Protein AF-A0A497L941-F1 (afdb_monomer)

Secondary structure (DSSP, 8-state):
-BGGGGGGB--TTT---EEEEEEEEETTEEEEEEEEETTT--EEEEETTEEEE--GGG--TT-HHHHHHHHHHHHHHHHHHHHHHHHTT--HHHHHHHHHHHT-PPTT--EEEET-TT-TTHHHHTTT--S-EEEEES-HHHHHHHHHHHHHHT--SEEEEEE-TTS--B-TT--SEEEE-S-TT--S---

Structure (mmCIF, N/CA/C/O backbone):
data_AF-A0A497L941-F1
#
_entry.id   AF-A0A497L941-F1
#
loop_
_atom_site.group_PDB
_atom_site.id
_atom_site.type_symbol
_atom_site.label_atom_id
_atom_site.label_alt_id
_atom_site.label_comp_id
_atom_site.label_asym_id
_atom_site.label_entity_id
_atom_site.label_seq_id
_atom_site.pdbx_PDB_ins_code
_atom_site.Cartn_x
_atom_site.Cartn_y
_atom_site.Cartn_z
_atom_site.occupancy
_atom_site.B_iso_or_equiv
_atom_site.auth_seq_id
_atom_site.auth_comp_id
_atom_site.auth_asym_id
_atom_site.auth_atom_id
_atom_site.pdbx_PDB_model_num
ATOM 1 N N . MET A 1 1 ? -3.292 8.891 3.357 1.00 92.50 1 MET A N 1
ATOM 2 C CA . MET A 1 1 ? -4.324 7.889 3.050 1.00 92.50 1 MET A CA 1
ATOM 3 C C . MET A 1 1 ? -5.492 8.519 2.303 1.00 92.50 1 MET A C 1
ATOM 5 O O . MET A 1 1 ? -6.068 9.484 2.804 1.00 92.50 1 MET A O 1
ATOM 9 N N . ASP A 1 2 ? -5.866 7.974 1.145 1.00 93.81 2 ASP A N 1
ATOM 10 C CA . ASP A 1 2 ? -7.166 8.237 0.508 1.00 93.81 2 ASP A CA 1
ATOM 11 C C . ASP A 1 2 ? -8.327 7.660 1.319 1.00 93.81 2 ASP A C 1
ATOM 13 O O . ASP A 1 2 ? -8.272 6.523 1.787 1.00 93.81 2 ASP A O 1
ATOM 17 N N . LYS A 1 3 ? -9.441 8.397 1.403 1.00 90.25 3 LYS A N 1
ATOM 18 C CA . LYS A 1 3 ? -10.673 7.900 2.045 1.00 90.25 3 LYS A CA 1
ATOM 19 C C . LYS A 1 3 ? -11.161 6.581 1.438 1.00 90.25 3 LYS A C 1
ATOM 21 O O . LYS A 1 3 ? -11.583 5.707 2.188 1.00 90.25 3 LYS A O 1
ATOM 26 N N . GLY A 1 4 ? -11.052 6.429 0.115 1.00 92.00 4 GLY A N 1
ATOM 27 C CA . GLY A 1 4 ? -11.468 5.219 -0.602 1.00 92.00 4 GLY A CA 1
ATOM 28 C C . GLY A 1 4 ? -10.678 3.966 -0.218 1.00 92.00 4 GLY A C 1
ATOM 29 O O . GLY A 1 4 ? -11.187 2.863 -0.373 1.00 92.00 4 GLY A O 1
ATOM 30 N N . LEU A 1 5 ? -9.479 4.102 0.368 1.00 93.94 5 LEU A N 1
ATOM 31 C CA . LEU A 1 5 ? -8.735 2.943 0.865 1.00 93.94 5 LEU A CA 1
ATOM 32 C C . LEU A 1 5 ? -9.529 2.189 1.947 1.00 93.94 5 LEU A C 1
ATOM 34 O O . LEU A 1 5 ? -9.451 0.966 2.014 1.00 93.94 5 LEU A O 1
ATOM 38 N N . LEU A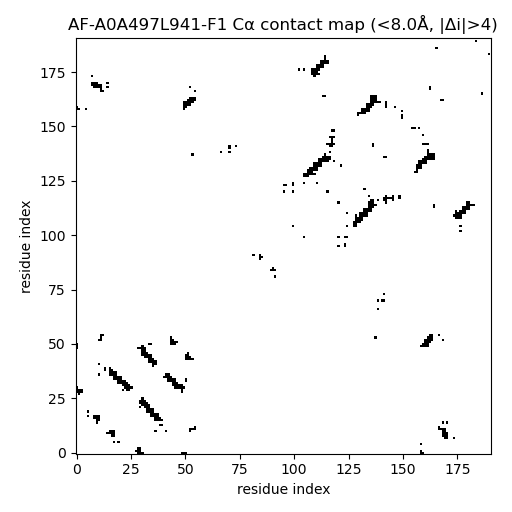 1 6 ? -10.338 2.891 2.755 1.00 95.38 6 LEU A N 1
ATOM 39 C CA . LEU A 1 6 ? -11.158 2.283 3.809 1.00 95.38 6 LEU A CA 1
ATOM 40 C C . LEU A 1 6 ? -12.109 1.202 3.273 1.00 95.38 6 LEU A C 1
ATOM 42 O O . LEU A 1 6 ? -12.376 0.223 3.973 1.00 95.38 6 LEU A O 1
ATOM 46 N N . ASP A 1 7 ? -12.581 1.346 2.034 1.00 94.88 7 ASP A N 1
ATOM 47 C CA . ASP A 1 7 ? -13.507 0.398 1.413 1.00 94.88 7 ASP A CA 1
ATOM 48 C C . ASP A 1 7 ? -12.868 -0.978 1.200 1.00 94.88 7 ASP A C 1
ATOM 50 O O . ASP A 1 7 ? -13.576 -1.988 1.173 1.00 94.88 7 ASP A O 1
ATOM 54 N N . TYR A 1 8 ? -11.538 -1.038 1.162 1.00 96.06 8 TYR A N 1
ATOM 55 C CA . TYR A 1 8 ? -10.757 -2.253 0.952 1.00 96.06 8 TYR A CA 1
ATOM 56 C C . TYR A 1 8 ? -10.188 -2.845 2.243 1.00 96.06 8 TYR A C 1
ATOM 58 O O . TYR A 1 8 ? -9.751 -3.996 2.245 1.00 96.06 8 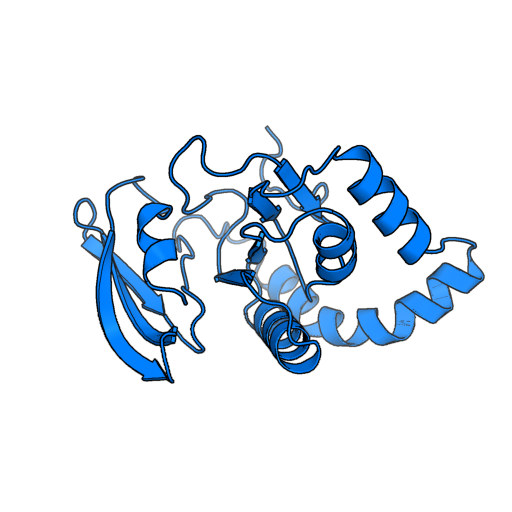TYR A O 1
ATOM 66 N N . LEU A 1 9 ? -10.201 -2.093 3.347 1.00 97.25 9 LEU A N 1
ATOM 67 C CA . LEU A 1 9 ? -9.568 -2.510 4.595 1.00 97.25 9 LEU A CA 1
ATOM 68 C C . LEU A 1 9 ? -10.499 -3.307 5.511 1.00 97.25 9 LEU A C 1
ATOM 70 O O . LEU A 1 9 ? -11.704 -3.062 5.607 1.00 97.25 9 LEU A O 1
ATOM 74 N N . CYS A 1 10 ? -9.900 -4.219 6.267 1.00 97.19 10 CYS A N 1
ATOM 75 C CA . CYS A 1 10 ? -10.514 -4.889 7.406 1.00 97.19 10 CYS A CA 1
ATOM 76 C C . CYS A 1 10 ? -9.528 -4.985 8.574 1.00 97.19 10 CYS A C 1
ATOM 78 O O . CYS A 1 10 ? -8.321 -4.792 8.430 1.00 97.19 10 CYS A O 1
ATOM 80 N N . CYS A 1 11 ? -10.033 -5.287 9.768 1.00 96.19 11 CYS A N 1
ATOM 81 C CA . CYS A 1 11 ? -9.176 -5.498 10.928 1.00 96.19 11 CYS A CA 1
ATOM 82 C C . CYS A 1 11 ? -8.265 -6.727 10.716 1.00 96.19 11 CYS A C 1
ATOM 84 O O . CYS A 1 11 ? -8.795 -7.825 10.580 1.00 96.19 11 CYS A O 1
ATOM 86 N N . PRO A 1 12 ? -6.927 -6.611 10.804 1.00 93.56 12 PRO A N 1
ATOM 87 C CA . PRO A 1 12 ? -6.005 -7.733 10.578 1.00 93.56 12 PRO A CA 1
ATOM 88 C C . PRO A 1 12 ? -6.075 -8.835 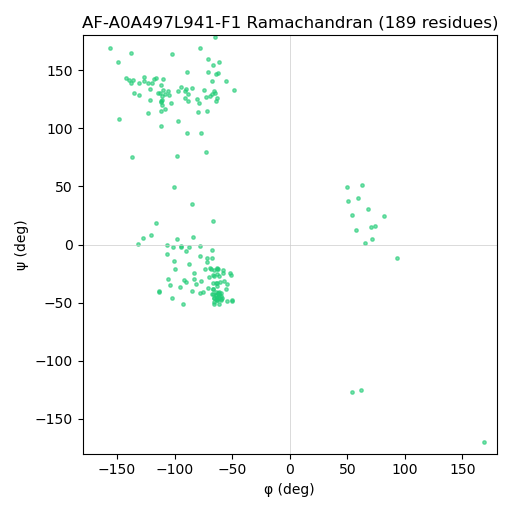11.649 1.00 93.56 12 PRO A C 1
ATOM 90 O O . PRO A 1 12 ? -5.388 -9.839 11.548 1.00 93.56 12 PRO A O 1
ATOM 93 N N . VAL A 1 13 ? -6.861 -8.648 12.717 1.00 92.50 13 VAL A N 1
ATOM 94 C CA . VAL A 1 13 ? -6.973 -9.621 13.820 1.00 92.50 13 VAL A CA 1
ATOM 95 C C . VAL A 1 13 ? -8.269 -10.420 13.772 1.00 92.50 13 VAL A C 1
ATOM 97 O O . VAL A 1 13 ? -8.288 -11.575 14.179 1.00 92.50 13 VAL A O 1
ATOM 100 N N . CYS A 1 14 ? -9.366 -9.806 13.334 1.00 94.06 14 CYS A N 1
ATOM 101 C CA . CYS A 1 14 ? -10.687 -10.443 13.348 1.00 94.06 14 CYS A CA 1
ATOM 102 C C . CYS A 1 14 ? -11.444 -10.305 12.025 1.00 94.06 14 CYS A C 1
ATOM 104 O O . CYS A 1 14 ? -12.591 -10.728 11.946 1.00 94.06 14 CYS A O 1
ATOM 106 N N . TYR A 1 15 ? -10.841 -9.655 11.025 1.00 94.75 15 TYR A N 1
ATOM 107 C CA . TYR A 1 15 ? -11.424 -9.353 9.715 1.00 94.75 15 TYR A CA 1
ATOM 108 C C . TYR A 1 15 ? -12.726 -8.530 9.754 1.00 94.75 15 TYR A C 1
ATOM 110 O O . TYR A 1 15 ? -13.390 -8.352 8.738 1.00 94.75 15 TYR A O 1
ATOM 118 N N . GLY A 1 16 ? -13.069 -7.960 10.915 1.00 96.38 16 GLY A N 1
ATOM 119 C CA . GLY A 1 16 ? -14.217 -7.074 11.086 1.00 96.38 16 GLY A CA 1
ATOM 120 C C . GLY A 1 16 ? -14.036 -5.704 10.428 1.00 96.38 16 GLY A C 1
ATOM 121 O O . GLY A 1 16 ? -12.912 -5.247 10.187 1.00 96.38 16 GLY A O 1
ATOM 122 N N . SER A 1 17 ? -15.159 -5.029 10.185 1.00 97.19 17 SER A N 1
ATOM 123 C CA . SER A 1 17 ? -15.209 -3.697 9.577 1.00 97.19 17 SER A CA 1
ATOM 124 C C . SER A 1 17 ? -14.503 -2.634 10.422 1.00 97.19 17 SER A C 1
ATOM 126 O O . SER A 1 17 ? -14.497 -2.686 11.659 1.00 97.19 17 SER A O 1
ATOM 128 N N . LEU A 1 18 ? -13.925 -1.651 9.730 1.00 97.94 18 LEU A N 1
ATOM 129 C CA . LEU A 1 18 ? -13.218 -0.522 10.323 1.00 97.94 18 LEU A CA 1
ATOM 130 C C . LEU A 1 18 ? -14.008 0.774 10.134 1.00 97.94 18 LEU A C 1
ATOM 132 O O . LEU A 1 18 ? -14.599 1.012 9.084 1.00 97.94 18 LEU A O 1
ATOM 136 N N . HIS A 1 19 ? -13.968 1.627 11.150 1.00 97.44 19 HIS A N 1
ATOM 137 C CA . HIS A 1 19 ? -14.510 2.977 11.131 1.00 97.44 19 HIS A CA 1
ATOM 138 C C . HIS A 1 19 ? -13.367 3.979 11.211 1.00 97.44 19 HIS A C 1
ATOM 140 O O . HIS A 1 19 ? -12.501 3.873 12.078 1.00 97.44 19 HIS A O 1
ATOM 146 N N . LEU A 1 20 ? -13.373 4.960 10.318 1.00 97.62 20 LEU A N 1
ATOM 147 C CA . LEU A 1 20 ? -12.373 6.014 10.288 1.00 97.62 20 LEU A CA 1
ATOM 148 C C . LEU A 1 20 ? -12.795 7.182 11.185 1.00 97.62 20 LEU A C 1
ATOM 150 O O . LEU A 1 20 ? -13.884 7.735 11.036 1.00 97.62 20 LEU A O 1
ATOM 154 N N . ARG A 1 21 ? -11.887 7.605 12.060 1.00 97.81 21 ARG A N 1
ATOM 155 C CA . ARG A 1 21 ? -11.928 8.886 12.760 1.00 97.81 21 ARG A CA 1
ATOM 156 C C . ARG A 1 21 ? -10.786 9.749 12.240 1.00 97.81 21 ARG A C 1
ATOM 158 O O . ARG A 1 21 ? -9.624 9.417 12.437 1.00 97.81 21 ARG A O 1
ATOM 165 N N . VAL A 1 22 ? -11.123 10.845 11.576 1.00 97.62 22 VAL A N 1
ATOM 166 C CA . VAL A 1 22 ? -10.139 11.777 11.012 1.00 97.62 22 VAL A CA 1
ATOM 167 C C . VAL A 1 22 ? -9.696 12.768 12.084 1.00 97.62 22 VAL A C 1
ATOM 169 O O . VAL A 1 22 ? -10.544 13.305 12.798 1.00 97.62 22 VAL A O 1
ATOM 172 N N . GLU A 1 23 ? -8.389 13.002 12.185 1.00 97.81 23 GLU A N 1
ATOM 173 C CA . GLU A 1 23 ? -7.802 14.000 13.089 1.00 97.81 23 GLU A CA 1
ATOM 174 C C . GLU A 1 23 ? -7.146 15.138 12.295 1.00 97.81 23 GLU A C 1
ATOM 176 O O . GLU A 1 23 ? -7.366 16.301 12.625 1.00 97.81 23 GLU A O 1
ATOM 181 N N . GLU A 1 24 ? -6.462 14.827 11.188 1.00 97.69 24 GLU A N 1
ATOM 182 C CA . GLU A 1 24 ? -5.863 15.820 10.291 1.00 97.69 24 GLU A CA 1
ATOM 183 C C . GLU A 1 24 ? -5.972 15.414 8.812 1.00 97.69 24 GLU A C 1
ATOM 185 O O . GLU A 1 24 ? -5.832 14.244 8.440 1.00 97.69 24 GLU A O 1
ATOM 190 N N . VAL A 1 25 ? -6.194 16.407 7.947 1.00 96.69 25 VAL A N 1
ATOM 191 C CA . VAL A 1 25 ? -6.269 16.252 6.489 1.00 96.69 25 VAL A CA 1
ATOM 192 C C . VAL A 1 25 ? -5.376 17.298 5.824 1.00 96.69 25 VAL A C 1
ATOM 194 O O . VAL A 1 25 ? -5.386 18.461 6.217 1.00 96.69 25 VAL A O 1
ATOM 197 N N . CYS A 1 26 ? -4.663 16.896 4.773 1.00 93.75 26 CYS A N 1
ATOM 198 C CA . CYS A 1 26 ? -3.939 17.786 3.873 1.00 93.75 26 CYS A CA 1
ATOM 199 C C . CYS A 1 26 ? -4.430 17.554 2.435 1.00 93.75 26 CYS A C 1
ATOM 201 O O . CYS A 1 26 ? -4.248 16.473 1.870 1.00 93.75 26 CYS A O 1
ATOM 203 N N . GLY A 1 27 ? -5.094 18.558 1.853 1.00 91.12 27 GLY A N 1
ATOM 204 C CA . GLY A 1 27 ? -5.824 18.393 0.592 1.00 91.12 27 GLY A CA 1
ATOM 205 C C . GLY A 1 27 ? -6.953 17.369 0.743 1.00 91.12 27 GLY A C 1
ATOM 206 O O . GLY A 1 27 ? -7.772 17.488 1.650 1.00 91.12 27 GLY A O 1
ATOM 207 N N . ASP A 1 28 ? -6.959 16.342 -0.106 1.00 89.31 28 ASP A N 1
ATOM 208 C CA . ASP A 1 28 ? -7.919 15.228 -0.036 1.00 89.31 28 ASP A CA 1
ATOM 209 C C . ASP A 1 28 ? -7.392 14.014 0.754 1.00 89.31 28 ASP A C 1
ATOM 211 O O . ASP A 1 28 ? -8.102 13.021 0.942 1.00 89.31 28 ASP A O 1
ATOM 215 N N . LYS A 1 29 ? -6.147 14.084 1.244 1.00 93.38 29 LYS A N 1
ATOM 216 C CA . LYS A 1 29 ? -5.471 12.985 1.937 1.00 93.38 29 LYS A CA 1
ATOM 217 C C . LYS A 1 29 ? -5.580 13.146 3.448 1.00 93.38 29 LYS A C 1
ATOM 219 O O . LYS A 1 29 ? -5.250 14.189 4.007 1.00 93.38 29 LYS A O 1
ATOM 224 N N . ILE A 1 30 ? -5.961 12.071 4.128 1.00 97.19 30 ILE A N 1
ATOM 225 C CA . ILE A 1 30 ? -5.863 11.974 5.588 1.00 97.19 30 ILE A CA 1
ATOM 226 C C . ILE A 1 30 ? -4.386 11.805 5.944 1.00 97.19 30 ILE A C 1
ATOM 228 O O . ILE A 1 30 ? -3.733 10.906 5.395 1.00 97.19 30 ILE A O 1
ATOM 232 N N . VAL A 1 31 ? -3.885 12.663 6.834 1.00 97.25 31 VAL A N 1
ATOM 233 C CA . VAL A 1 31 ? -2.499 12.631 7.326 1.00 97.25 31 VAL A CA 1
ATOM 234 C C . VAL A 1 31 ? -2.451 12.002 8.715 1.00 97.25 31 VAL A C 1
ATOM 236 O O . VAL A 1 31 ? -1.683 11.066 8.913 1.00 97.25 31 VAL A O 1
ATOM 239 N N . GLU A 1 32 ? -3.346 12.412 9.615 1.00 98.31 32 GLU A N 1
ATOM 240 C CA . GLU A 1 32 ? -3.466 11.851 10.964 1.00 98.31 32 GLU A CA 1
ATOM 241 C C . GLU A 1 32 ? -4.905 11.392 11.239 1.00 98.31 32 GLU A C 1
ATOM 243 O O . GLU A 1 32 ? -5.890 11.995 10.786 1.00 98.31 32 GLU A O 1
ATOM 248 N N . GLY A 1 33 ? -5.058 10.301 11.982 1.00 98.00 33 GLY A N 1
ATOM 249 C CA . GLY A 1 33 ? -6.370 9.750 12.302 1.00 98.00 33 GLY A CA 1
ATOM 250 C C . GLY A 1 33 ? -6.309 8.363 12.920 1.00 98.00 33 GLY A C 1
ATOM 251 O O . GLY A 1 33 ? -5.252 7.857 13.271 1.00 98.00 33 GLY A O 1
ATOM 252 N N . LYS A 1 34 ? -7.472 7.727 13.049 1.00 98.19 34 LYS A N 1
ATOM 253 C CA . LYS A 1 34 ? -7.619 6.410 13.673 1.00 98.19 34 LYS A CA 1
ATOM 254 C C . LYS A 1 34 ? -8.577 5.527 12.889 1.00 98.19 34 LYS A C 1
ATOM 256 O O . LYS A 1 34 ? -9.645 5.974 12.477 1.00 98.19 34 LYS A O 1
ATOM 261 N N . LEU A 1 35 ? -8.236 4.251 12.752 1.00 98.06 35 LEU A N 1
ATOM 262 C CA . LEU A 1 35 ? -9.134 3.190 12.300 1.00 98.06 35 LEU A CA 1
ATOM 263 C C . LEU A 1 35 ? -9.580 2.371 13.510 1.00 98.06 35 LEU A C 1
ATOM 265 O O . LEU A 1 35 ? -8.752 1.798 14.215 1.00 98.06 35 LEU A O 1
ATOM 269 N N . LEU A 1 36 ? -10.886 2.301 13.747 1.00 97.81 36 LEU A N 1
ATOM 270 C CA . LEU A 1 36 ? -11.488 1.596 14.874 1.00 97.81 36 LEU A CA 1
ATOM 271 C C . LEU A 1 36 ? -12.236 0.363 14.374 1.00 97.81 36 LEU A C 1
ATOM 273 O O . LEU A 1 36 ? -13.133 0.473 13.543 1.00 97.81 36 LEU A O 1
ATOM 277 N N . CYS A 1 37 ? -11.904 -0.815 14.890 1.00 97.38 37 CYS A N 1
ATOM 278 C CA . CYS A 1 37 ? -12.634 -2.033 14.572 1.00 97.38 37 CYS A CA 1
ATOM 279 C C . CYS A 1 37 ? -13.936 -2.117 15.370 1.00 97.38 37 CYS A C 1
ATOM 281 O O . CYS A 1 37 ? -13.904 -2.176 16.599 1.00 97.38 37 CYS A O 1
ATOM 283 N N . GLY A 1 38 ? -15.069 -2.209 14.670 1.00 95.81 38 GLY A N 1
ATOM 284 C CA . GLY A 1 38 ? -16.386 -2.353 15.300 1.00 95.81 38 GLY A CA 1
ATOM 285 C C . GLY A 1 38 ? -16.611 -3.711 15.979 1.00 95.81 38 GLY A C 1
ATOM 286 O O . GLY A 1 38 ? -17.465 -3.820 16.851 1.00 95.81 38 GLY A O 1
ATOM 287 N N . SER A 1 39 ? -15.841 -4.740 15.609 1.00 96.31 39 SER A N 1
ATOM 288 C CA . SER A 1 39 ? -16.015 -6.108 16.123 1.00 96.31 39 SER A CA 1
ATOM 289 C C . SER A 1 39 ? -15.151 -6.404 17.349 1.00 96.31 39 SER A C 1
ATOM 291 O O . SER A 1 39 ? -15.663 -6.880 18.355 1.00 96.31 39 SER A O 1
ATOM 293 N N . CYS A 1 40 ? -13.841 -6.134 17.286 1.00 94.81 40 CYS A N 1
ATOM 294 C CA . CYS A 1 40 ? -12.914 -6.438 18.389 1.00 94.81 40 CYS A CA 1
ATOM 295 C C . CYS A 1 40 ? -12.432 -5.205 19.167 1.00 94.81 40 CYS A C 1
ATOM 297 O O . CYS A 1 40 ? -11.621 -5.344 20.080 1.00 94.81 40 CYS A O 1
ATOM 299 N N . GLY A 1 41 ? -12.871 -3.998 18.792 1.00 94.88 41 GLY A N 1
ATOM 300 C CA . GLY A 1 41 ? -12.534 -2.754 19.491 1.00 94.88 41 GLY A CA 1
ATOM 301 C C . GLY A 1 41 ? -11.089 -2.273 19.323 1.00 94.88 41 GLY A C 1
ATOM 302 O O . GLY A 1 41 ? -10.702 -1.288 19.946 1.00 94.88 41 GLY A O 1
ATOM 303 N N . ARG A 1 42 ? -10.267 -2.942 18.501 1.00 94.69 42 ARG A N 1
ATOM 304 C CA . ARG A 1 42 ? -8.891 -2.499 18.223 1.00 94.69 42 ARG A CA 1
ATOM 305 C C . ARG A 1 42 ? -8.872 -1.152 17.515 1.00 94.69 42 ARG A C 1
ATOM 307 O O . ARG A 1 42 ? -9.730 -0.869 16.682 1.00 94.69 42 ARG A O 1
ATOM 314 N N . ILE A 1 43 ? -7.845 -0.370 17.822 1.00 96.38 43 ILE A N 1
ATOM 315 C CA . ILE A 1 43 ? -7.601 0.949 17.246 1.00 96.38 43 ILE A CA 1
ATOM 316 C C . ILE A 1 43 ? -6.233 0.919 16.566 1.00 96.38 43 ILE A C 1
ATOM 318 O O . ILE A 1 43 ? -5.269 0.413 17.144 1.00 96.38 43 ILE A O 1
ATOM 322 N N . TYR A 1 44 ? -6.170 1.447 15.350 1.00 96.50 44 TYR A N 1
ATOM 323 C CA . TYR A 1 44 ? -4.954 1.586 14.558 1.00 96.50 44 TYR A CA 1
ATOM 324 C C . TYR A 1 44 ? -4.755 3.060 14.226 1.00 96.50 44 TYR A C 1
ATOM 326 O O . TYR A 1 44 ? -5.654 3.690 13.672 1.00 96.50 44 TYR A O 1
ATOM 334 N N . GLU A 1 45 ? -3.597 3.601 14.578 1.00 97.69 45 GLU A N 1
ATOM 335 C CA . GLU A 1 45 ? -3.234 4.983 14.263 1.00 97.69 45 GLU A CA 1
ATOM 336 C C . GLU A 1 45 ? -2.975 5.130 12.759 1.00 97.69 45 GLU A C 1
ATOM 338 O O . GLU A 1 45 ? -2.502 4.202 12.104 1.00 97.69 45 GLU A O 1
ATOM 343 N N . ILE A 1 46 ? -3.271 6.297 12.211 1.00 98.06 46 ILE A N 1
ATOM 344 C CA . ILE A 1 46 ? -2.828 6.753 10.897 1.00 98.06 46 ILE A CA 1
ATOM 345 C C . ILE A 1 46 ? -1.866 7.889 11.184 1.00 98.06 46 ILE A C 1
ATOM 347 O O . ILE A 1 46 ? -2.273 8.843 11.835 1.00 98.06 46 ILE A O 1
ATOM 351 N N . SER A 1 47 ? -0.633 7.777 10.698 1.00 96.81 47 SER A N 1
ATOM 352 C CA . SER A 1 47 ? 0.361 8.843 10.820 1.00 96.81 47 SER A CA 1
ATOM 353 C C . SER A 1 47 ? 1.164 8.970 9.536 1.00 96.81 47 SER A C 1
ATOM 355 O O . SER A 1 47 ? 1.431 7.961 8.875 1.00 96.81 47 SER A O 1
ATOM 357 N N . ASP A 1 48 ? 1.489 10.201 9.142 1.00 96.06 48 ASP A N 1
ATOM 358 C CA . ASP A 1 48 ? 2.042 10.536 7.818 1.00 96.06 48 ASP A CA 1
ATOM 359 C C . ASP A 1 48 ? 1.166 10.027 6.653 1.00 96.06 48 ASP A C 1
ATOM 361 O O . ASP A 1 48 ? 1.628 9.764 5.540 1.00 96.06 48 ASP A O 1
ATOM 365 N N . GLY A 1 49 ? -0.130 9.849 6.914 1.00 96.56 49 GLY A N 1
ATOM 366 C CA . GLY A 1 49 ? -1.085 9.251 5.995 1.00 96.56 49 GLY A CA 1
ATOM 367 C C . GLY A 1 49 ? -0.905 7.749 5.774 1.00 96.56 49 GLY A C 1
ATOM 368 O O . GLY A 1 49 ? -1.489 7.238 4.818 1.00 96.56 49 GLY A O 1
ATOM 369 N N . ILE A 1 50 ? -0.146 7.057 6.629 1.00 98.06 50 ILE A N 1
ATOM 370 C CA . ILE A 1 50 ? 0.077 5.609 6.598 1.00 98.06 50 ILE A CA 1
ATOM 371 C C . ILE A 1 50 ? -0.665 4.961 7.778 1.00 98.06 50 ILE A C 1
ATOM 373 O O . ILE A 1 50 ? -0.321 5.221 8.936 1.00 98.06 50 ILE A O 1
ATOM 377 N N . PRO A 1 51 ? -1.658 4.087 7.533 1.00 97.88 51 PRO A N 1
ATOM 378 C CA . PRO A 1 51 ? -2.288 3.313 8.597 1.00 97.88 51 PRO A CA 1
ATOM 379 C C . PRO A 1 51 ? -1.309 2.313 9.231 1.00 97.88 51 PRO A C 1
ATOM 381 O O . PRO A 1 51 ? -0.631 1.550 8.540 1.00 97.88 51 PRO A O 1
ATOM 384 N N . ARG A 1 52 ? -1.253 2.293 10.564 1.00 96.06 52 ARG A N 1
ATOM 385 C CA . ARG A 1 52 ? -0.364 1.468 11.394 1.00 96.06 52 ARG A CA 1
ATOM 386 C C . ARG A 1 52 ? -1.108 0.220 11.874 1.00 96.06 52 ARG A C 1
ATOM 388 O O . ARG A 1 52 ? -1.562 0.126 13.014 1.00 96.06 52 ARG A O 1
ATOM 395 N N . MET A 1 53 ? -1.275 -0.750 10.980 1.00 94.44 53 MET A N 1
ATOM 396 C CA . MET A 1 53 ? -2.144 -1.922 11.143 1.00 94.44 53 MET A CA 1
ATOM 397 C C . MET A 1 53 ? -1.372 -3.187 11.550 1.00 94.44 53 MET A C 1
ATOM 399 O O . MET A 1 53 ? -1.539 -4.256 10.963 1.00 94.44 53 MET A O 1
ATOM 403 N N . ILE A 1 54 ? -0.526 -3.078 12.579 1.00 87.69 54 ILE A N 1
ATOM 404 C CA . ILE A 1 54 ? 0.239 -4.210 13.123 1.00 87.69 54 ILE A CA 1
ATOM 405 C C . ILE A 1 54 ? -0.572 -4.939 14.205 1.00 87.69 54 ILE A C 1
ATOM 407 O O . ILE A 1 54 ? -0.945 -4.373 15.238 1.00 87.69 54 ILE A O 1
ATOM 411 N N . ALA A 1 55 ? -0.786 -6.241 14.020 1.00 75.12 55 ALA A N 1
ATOM 412 C CA . ALA A 1 55 ? -1.350 -7.109 15.046 1.00 75.12 55 ALA A CA 1
ATOM 413 C C . ALA A 1 55 ? -0.284 -7.468 16.105 1.00 75.12 55 ALA A C 1
ATOM 415 O O . ALA A 1 55 ? 0.480 -8.415 15.945 1.00 75.12 55 ALA A O 1
ATOM 416 N N . ARG A 1 56 ? -0.241 -6.725 17.225 1.00 60.72 56 ARG A N 1
ATOM 417 C CA . ARG A 1 56 ? 0.746 -6.922 18.319 1.00 60.72 56 ARG A CA 1
ATOM 418 C C . ARG A 1 56 ? 0.862 -8.358 18.856 1.00 60.72 56 ARG A C 1
ATOM 420 O O . ARG A 1 56 ? 1.907 -8.696 19.398 1.00 60.72 56 ARG A O 1
ATOM 427 N N . ASN A 1 57 ? -0.177 -9.183 18.724 1.00 54.75 57 ASN A N 1
ATOM 428 C CA . ASN A 1 57 ? -0.209 -10.532 19.302 1.00 54.75 57 ASN A CA 1
ATOM 429 C C . ASN A 1 57 ? 0.598 -11.573 18.506 1.00 54.75 57 ASN A C 1
ATOM 431 O O . ASN A 1 57 ? 0.786 -12.671 19.015 1.00 54.75 57 ASN A O 1
ATOM 435 N N . PHE A 1 58 ? 1.075 -11.242 17.302 1.00 52.19 58 PHE A N 1
ATOM 436 C CA . PHE A 1 58 ? 1.720 -12.204 16.396 1.00 52.19 58 PHE A CA 1
ATOM 437 C C . PHE A 1 58 ? 3.163 -11.840 16.030 1.00 52.19 58 PHE A C 1
ATOM 439 O O . PHE A 1 58 ? 3.800 -12.514 15.232 1.00 52.19 58 PHE A O 1
ATOM 446 N N . LEU A 1 59 ? 3.728 -10.815 16.675 1.00 52.53 59 LEU A N 1
ATOM 447 C CA . LEU A 1 59 ? 5.176 -10.613 16.705 1.00 52.53 59 LEU A CA 1
ATOM 448 C C . LEU A 1 59 ? 5.786 -11.678 17.628 1.00 52.53 59 LEU A C 1
ATOM 450 O O . LEU A 1 59 ? 6.056 -11.414 18.801 1.00 52.53 59 LEU A O 1
ATOM 454 N N . GLY A 1 60 ? 5.953 -12.898 17.113 1.00 43.81 60 GLY A N 1
ATOM 455 C CA . GLY A 1 60 ? 6.692 -13.962 17.785 1.00 43.81 60 GLY A CA 1
ATOM 456 C C . GLY A 1 60 ? 8.037 -13.432 18.290 1.00 43.81 60 GLY A C 1
ATOM 457 O O . GLY A 1 60 ? 8.763 -12.731 17.583 1.00 43.81 60 GLY A O 1
ATOM 458 N N . PHE A 1 61 ? 8.356 -13.736 19.546 1.00 35.97 61 PHE A N 1
ATOM 459 C CA . PHE A 1 61 ? 9.453 -13.156 20.330 1.00 35.97 61 PHE A CA 1
ATOM 460 C C . PHE A 1 61 ? 10.881 -13.493 19.839 1.00 35.97 61 PHE A C 1
ATOM 462 O O . PHE A 1 61 ? 11.834 -13.314 20.591 1.00 35.97 61 PHE A O 1
ATOM 469 N N . ASN A 1 62 ? 11.063 -13.909 18.581 1.00 42.19 62 ASN A N 1
ATOM 470 C CA . ASN A 1 62 ? 12.374 -14.191 17.985 1.00 42.19 62 ASN A CA 1
ATOM 471 C C . ASN A 1 62 ? 12.914 -13.069 17.067 1.00 42.19 62 ASN A C 1
ATOM 473 O O . ASN A 1 62 ? 14.057 -13.148 16.628 1.00 42.19 62 ASN A O 1
ATOM 477 N N . ASN A 1 63 ? 12.168 -11.972 16.850 1.00 44.44 63 ASN A N 1
ATOM 478 C CA . ASN A 1 63 ? 12.466 -10.984 15.792 1.00 44.44 63 ASN A CA 1
ATOM 479 C C . ASN A 1 63 ? 12.836 -9.556 16.239 1.00 44.44 63 ASN A C 1
ATOM 481 O O . ASN A 1 63 ? 12.803 -8.628 15.434 1.00 44.44 63 ASN A O 1
ATOM 485 N N . ARG A 1 64 ? 13.235 -9.320 17.496 1.00 41.12 64 ARG A N 1
ATOM 486 C CA . ARG A 1 64 ? 13.625 -7.958 17.934 1.00 41.12 64 ARG A CA 1
ATOM 487 C C . ARG A 1 64 ? 15.003 -7.533 17.412 1.00 41.12 64 ARG A C 1
ATOM 489 O O . ARG A 1 64 ? 15.160 -6.401 16.972 1.00 41.12 64 ARG A O 1
ATOM 496 N N . LEU A 1 65 ? 15.971 -8.451 17.423 1.00 38.06 65 LEU A N 1
ATOM 497 C CA . LEU A 1 65 ? 17.282 -8.248 16.797 1.00 38.06 65 LEU A CA 1
ATOM 498 C C . LEU A 1 65 ? 17.146 -8.162 15.276 1.00 38.06 65 LEU A C 1
ATOM 500 O O . LEU A 1 65 ? 17.718 -7.255 14.696 1.00 38.06 65 LEU A O 1
ATOM 504 N N . GLN A 1 66 ? 16.335 -9.016 14.644 1.00 44.47 66 GLN A N 1
ATOM 505 C CA . GLN A 1 66 ? 16.105 -8.961 13.195 1.00 44.47 66 GLN A CA 1
ATOM 506 C C . GLN A 1 66 ? 15.470 -7.648 12.739 1.00 44.47 66 GLN A C 1
ATOM 508 O O . GLN A 1 66 ? 15.940 -7.092 11.761 1.00 44.47 66 GLN A O 1
ATOM 513 N N . ARG A 1 67 ? 14.476 -7.110 13.461 1.00 47.41 67 ARG A N 1
ATOM 514 C CA . ARG A 1 67 ? 13.877 -5.808 13.126 1.00 47.41 67 ARG A CA 1
ATOM 515 C C . ARG A 1 67 ? 14.889 -4.667 13.245 1.00 47.41 67 ARG A C 1
ATOM 517 O O . ARG A 1 67 ? 15.007 -3.870 12.331 1.00 47.41 67 ARG A O 1
ATOM 524 N N . ILE A 1 68 ? 15.691 -4.666 14.315 1.00 42.12 68 ILE A N 1
ATOM 525 C CA . ILE A 1 68 ? 16.800 -3.713 14.492 1.00 42.12 68 ILE A CA 1
ATOM 526 C C . ILE A 1 68 ? 17.847 -3.875 13.382 1.00 42.12 68 ILE A C 1
ATOM 528 O O . ILE A 1 68 ? 18.322 -2.877 12.856 1.00 42.12 68 ILE A O 1
ATOM 532 N N . PHE A 1 69 ? 18.194 -5.106 12.998 1.00 38.31 69 PHE A N 1
ATOM 533 C CA . PHE A 1 69 ? 19.102 -5.362 11.883 1.00 38.31 69 PHE A CA 1
ATOM 534 C C . PHE A 1 69 ? 18.504 -4.875 10.566 1.00 38.31 69 PHE A C 1
ATOM 536 O O . PHE A 1 69 ? 19.219 -4.213 9.836 1.00 38.31 69 PHE A O 1
ATOM 543 N N . TYR A 1 70 ? 17.224 -5.120 10.288 1.00 48.91 70 TYR A N 1
ATOM 544 C CA . TYR A 1 70 ? 16.542 -4.694 9.065 1.00 48.91 70 TYR A CA 1
ATOM 545 C C . TYR A 1 70 ? 16.434 -3.164 8.976 1.00 48.91 70 TYR A C 1
ATOM 547 O O . TYR A 1 70 ? 16.881 -2.591 7.988 1.00 48.91 70 TYR A O 1
ATOM 555 N N . ASP A 1 71 ? 15.962 -2.492 10.034 1.00 44.66 71 ASP A N 1
ATOM 556 C CA . ASP A 1 71 ? 15.846 -1.025 10.101 1.00 44.66 71 ASP A CA 1
ATOM 557 C C . ASP A 1 71 ? 17.230 -0.339 10.012 1.00 44.66 71 ASP A C 1
ATOM 559 O O . ASP A 1 71 ? 17.380 0.707 9.377 1.00 44.66 71 ASP A O 1
ATOM 563 N N . PHE A 1 72 ? 18.278 -0.947 10.591 1.00 36.09 72 PHE A N 1
ATOM 564 C CA . PHE A 1 72 ? 19.653 -0.425 10.566 1.00 36.09 72 PHE A CA 1
ATOM 565 C C . PHE A 1 72 ? 20.410 -0.748 9.260 1.00 36.09 72 PHE A C 1
ATOM 567 O O . PHE A 1 72 ? 21.202 0.072 8.796 1.00 36.09 72 PHE A O 1
ATOM 574 N N . TYR A 1 73 ? 20.169 -1.910 8.635 1.00 41.34 73 TYR A N 1
ATOM 575 C CA . TYR A 1 73 ? 20.804 -2.317 7.368 1.00 41.34 73 TYR A CA 1
ATOM 576 C C . TYR A 1 73 ? 20.118 -1.749 6.120 1.00 41.34 73 TYR A C 1
ATOM 578 O O . TYR A 1 73 ? 20.788 -1.591 5.099 1.00 41.34 73 TYR A O 1
ATOM 586 N N . ALA A 1 74 ? 18.827 -1.410 6.186 1.00 46.41 74 ALA A N 1
ATOM 587 C CA . ALA A 1 74 ? 18.045 -0.848 5.080 1.00 46.41 74 ALA A CA 1
ATOM 588 C C . ALA A 1 74 ? 18.727 0.348 4.403 1.00 46.41 74 ALA A C 1
ATOM 590 O O . ALA A 1 74 ? 18.876 0.407 3.185 1.00 46.41 74 ALA A O 1
ATOM 591 N N . SER A 1 75 ? 19.208 1.285 5.223 1.00 45.31 75 SER A N 1
ATOM 592 C CA . SER A 1 75 ? 19.857 2.517 4.761 1.00 45.31 75 SER A CA 1
ATOM 593 C C . SER A 1 75 ? 21.216 2.265 4.092 1.00 45.31 75 SER A C 1
ATOM 595 O O . SER A 1 75 ? 21.712 3.110 3.346 1.00 45.31 75 SER A O 1
ATOM 597 N N . PHE A 1 76 ? 21.843 1.120 4.380 1.00 36.44 76 PHE A N 1
ATOM 598 C CA . PHE A 1 76 ? 23.152 0.743 3.851 1.00 36.44 76 PHE A CA 1
ATOM 599 C C . PHE A 1 76 ? 23.035 -0.032 2.527 1.00 36.44 76 PHE A C 1
ATOM 601 O O . PHE A 1 76 ? 23.883 0.144 1.653 1.00 36.44 76 PHE A O 1
ATOM 608 N N . TYR A 1 77 ? 21.967 -0.819 2.339 1.00 42.31 77 TYR A N 1
ATOM 609 C CA . TYR A 1 77 ? 21.755 -1.632 1.135 1.00 42.31 77 TYR A CA 1
ATOM 610 C C . TYR A 1 77 ? 21.538 -0.799 -0.140 1.00 42.31 77 TYR A C 1
ATOM 612 O O . TYR A 1 77 ? 22.328 -0.961 -1.069 1.00 42.31 77 TYR A O 1
ATOM 620 N N . ASP A 1 78 ? 20.619 0.183 -0.155 1.00 49.50 78 ASP A N 1
ATOM 621 C CA . ASP A 1 78 ? 20.322 1.020 -1.347 1.00 49.50 78 ASP A CA 1
ATOM 622 C C . ASP A 1 78 ? 21.593 1.645 -1.985 1.00 49.50 78 ASP A C 1
ATOM 624 O O . ASP A 1 78 ? 21.629 1.944 -3.179 1.00 49.50 78 ASP A O 1
ATOM 628 N N . ARG A 1 79 ? 22.665 1.854 -1.203 1.00 46.22 79 ARG A N 1
ATOM 629 C CA . ARG A 1 79 ? 23.910 2.505 -1.648 1.00 46.22 79 ARG A CA 1
ATOM 630 C C . ARG A 1 79 ? 25.048 1.537 -1.998 1.00 46.22 79 ARG A C 1
ATOM 632 O O . ARG A 1 79 ? 25.977 1.936 -2.705 1.00 46.22 79 ARG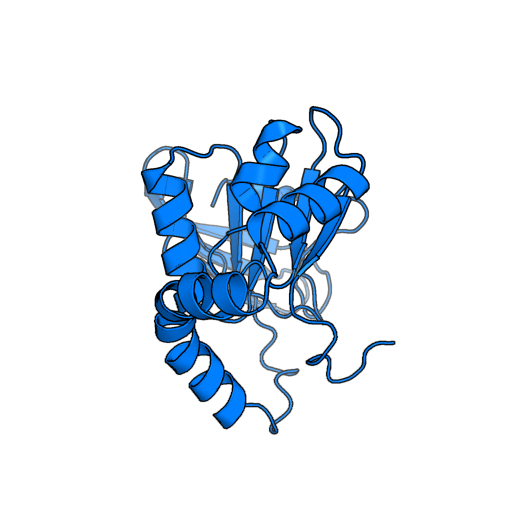 A O 1
ATOM 639 N N . VAL A 1 80 ? 25.012 0.302 -1.496 1.00 44.97 80 VAL A N 1
ATOM 640 C CA . VAL A 1 80 ? 26.093 -0.691 -1.647 1.00 44.97 80 VAL A CA 1
ATOM 641 C C . VAL A 1 80 ? 25.718 -1.783 -2.659 1.00 44.97 80 VAL A C 1
ATOM 643 O O . VAL A 1 80 ? 26.596 -2.253 -3.385 1.00 44.97 80 VAL A O 1
ATOM 646 N N . GLU A 1 81 ? 24.430 -2.106 -2.799 1.00 48.41 81 GLU A N 1
ATOM 647 C CA . GLU A 1 81 ? 23.912 -3.166 -3.678 1.00 48.41 81 GLU A CA 1
ATOM 648 C C . GLU A 1 81 ? 24.147 -2.863 -5.162 1.00 48.41 81 GLU A C 1
ATOM 650 O O . GLU A 1 81 ? 24.749 -3.673 -5.861 1.00 48.41 81 GLU A O 1
ATOM 655 N N . GLY A 1 82 ? 23.870 -1.638 -5.623 1.00 49.88 82 GLY A N 1
ATOM 656 C CA . GLY A 1 82 ? 24.112 -1.263 -7.024 1.00 49.88 82 GLY A CA 1
ATOM 657 C C . GLY A 1 82 ? 25.574 -1.423 -7.476 1.00 49.88 82 GLY A C 1
ATOM 658 O O . GLY A 1 82 ? 25.844 -1.632 -8.659 1.00 49.88 82 GLY A O 1
ATOM 659 N N . ARG A 1 83 ? 26.539 -1.378 -6.545 1.00 44.28 83 ARG A N 1
ATOM 660 C CA . ARG A 1 83 ? 27.967 -1.604 -6.829 1.00 44.28 83 ARG A CA 1
ATOM 661 C C . ARG A 1 83 ? 28.404 -3.059 -6.673 1.00 44.28 83 ARG A C 1
ATOM 663 O O . ARG A 1 83 ? 29.322 -3.464 -7.374 1.00 44.28 83 ARG A O 1
ATOM 670 N N . PHE A 1 84 ? 27.788 -3.830 -5.780 1.00 42.75 84 PHE A N 1
ATOM 671 C CA . PHE A 1 84 ? 28.115 -5.246 -5.575 1.00 42.75 84 PHE A CA 1
ATOM 672 C C . PHE A 1 84 ? 27.380 -6.167 -6.562 1.00 42.75 84 PHE A C 1
ATOM 674 O O . PHE A 1 84 ? 27.988 -7.091 -7.098 1.00 42.75 84 PHE A O 1
ATOM 681 N N . ALA A 1 85 ? 26.109 -5.888 -6.860 1.00 47.41 85 ALA A N 1
ATOM 682 C CA . ALA A 1 85 ? 25.287 -6.642 -7.804 1.00 47.41 85 ALA A CA 1
ATOM 683 C C . ALA A 1 85 ? 25.795 -6.488 -9.250 1.00 47.41 85 ALA A C 1
ATOM 685 O O . ALA A 1 85 ? 25.975 -7.483 -9.953 1.00 47.41 85 ALA A O 1
ATOM 686 N N . SER A 1 86 ? 26.169 -5.265 -9.654 1.00 47.69 86 SER A N 1
ATOM 687 C CA . SER A 1 86 ? 26.809 -5.005 -10.956 1.00 47.69 86 SER A CA 1
ATOM 688 C C . SER A 1 86 ? 28.168 -5.700 -11.106 1.00 47.69 86 SER A C 1
ATOM 690 O O . SER A 1 86 ? 28.498 -6.159 -12.197 1.00 47.69 86 SER A O 1
ATOM 692 N N . LEU A 1 87 ? 28.934 -5.845 -10.016 1.00 44.09 87 LEU A N 1
ATOM 693 C CA . LEU A 1 87 ? 30.214 -6.565 -10.003 1.00 44.09 87 LEU A CA 1
ATOM 694 C C . LEU A 1 87 ? 30.045 -8.088 -10.173 1.00 44.09 87 LEU A C 1
ATOM 696 O O . LEU A 1 87 ? 30.945 -8.752 -10.679 1.00 44.09 87 LEU A O 1
ATOM 700 N N . LEU A 1 88 ? 28.901 -8.637 -9.753 1.00 48.22 88 LEU A N 1
ATOM 701 C CA . LEU A 1 88 ? 28.554 -10.060 -9.853 1.00 48.22 88 LEU A CA 1
ATOM 702 C C . LEU A 1 88 ? 27.670 -10.391 -11.071 1.00 48.22 88 LEU A C 1
ATOM 704 O O . LEU A 1 88 ? 27.249 -11.535 -11.219 1.00 48.22 88 LEU A O 1
ATOM 708 N N . GLY A 1 89 ? 27.394 -9.417 -11.946 1.00 42.47 89 GLY A N 1
ATOM 709 C CA . GLY A 1 89 ? 26.579 -9.611 -13.152 1.00 42.47 89 GLY A CA 1
ATOM 710 C C . GLY A 1 89 ? 25.074 -9.743 -12.893 1.00 42.47 89 GLY A C 1
ATOM 711 O O . GLY A 1 89 ? 24.342 -10.196 -13.770 1.00 42.47 89 GLY A O 1
ATOM 712 N N . PHE A 1 90 ? 24.602 -9.353 -11.707 1.00 51.16 90 PHE A N 1
ATOM 713 C CA . PHE A 1 90 ? 23.182 -9.272 -11.381 1.00 51.16 90 PHE A CA 1
ATOM 714 C C . PHE A 1 90 ? 22.703 -7.832 -11.570 1.00 51.16 90 PHE A C 1
ATOM 716 O O . PHE A 1 90 ? 23.000 -6.949 -10.767 1.00 51.16 90 PHE A O 1
ATOM 723 N N . TYR A 1 91 ? 21.944 -7.582 -12.633 1.00 63.88 91 TYR A N 1
ATOM 724 C CA . TYR A 1 91 ? 21.271 -6.303 -12.827 1.00 63.88 91 TYR A CA 1
ATOM 725 C C . TYR A 1 91 ? 19.899 -6.376 -12.158 1.00 63.88 91 TYR A C 1
ATOM 727 O O . TYR A 1 91 ? 18.942 -6.891 -12.733 1.00 63.88 91 TYR A O 1
ATOM 735 N N . GLU A 1 92 ? 19.787 -5.892 -10.921 1.00 67.50 92 GLU A N 1
ATOM 736 C CA . GLU A 1 92 ? 18.508 -5.903 -10.198 1.00 67.50 92 GLU A CA 1
ATOM 737 C C . GLU A 1 92 ? 17.377 -5.228 -10.983 1.00 67.50 92 GLU A C 1
ATOM 739 O O . GLU A 1 92 ? 16.233 -5.655 -10.892 1.00 67.50 92 GLU A O 1
ATOM 744 N N . GLU A 1 93 ? 17.678 -4.187 -11.762 1.00 77.50 93 GLU A N 1
ATOM 745 C CA . GLU A 1 93 ? 16.696 -3.537 -12.634 1.00 77.50 93 GLU A CA 1
ATOM 746 C C . GLU A 1 93 ? 16.136 -4.498 -13.689 1.00 77.50 93 GLU A C 1
ATOM 748 O O . GLU A 1 93 ? 14.924 -4.543 -13.887 1.00 77.50 93 GLU A O 1
ATOM 753 N N . GLU A 1 94 ? 16.983 -5.327 -14.307 1.00 79.81 94 GLU A N 1
ATOM 754 C CA . GLU A 1 94 ? 16.543 -6.350 -15.263 1.00 79.81 94 GLU A CA 1
ATOM 755 C C . GLU A 1 94 ? 15.707 -7.433 -14.581 1.00 79.81 94 GLU A C 1
ATOM 757 O O . GLU A 1 94 ? 14.728 -7.915 -15.150 1.00 79.81 94 GLU A O 1
ATOM 762 N N . LEU A 1 95 ? 16.069 -7.821 -13.353 1.00 79.44 95 LEU A N 1
ATOM 763 C CA . LEU A 1 95 ? 15.287 -8.784 -12.582 1.00 79.44 95 LEU A CA 1
ATOM 764 C C . LEU A 1 95 ? 13.909 -8.217 -12.227 1.00 79.44 95 LEU A C 1
ATOM 766 O O . LEU A 1 95 ? 12.910 -8.904 -12.424 1.00 79.44 95 LEU A O 1
ATOM 770 N N . ARG A 1 96 ? 13.844 -6.969 -11.747 1.00 83.62 96 ARG A N 1
ATOM 771 C CA . ARG A 1 96 ? 12.580 -6.280 -11.448 1.00 83.62 96 ARG A CA 1
ATOM 772 C C . ARG A 1 96 ? 11.718 -6.172 -12.696 1.00 83.62 96 ARG A C 1
ATOM 774 O O . ARG A 1 96 ? 10.546 -6.532 -12.655 1.00 83.62 96 ARG A O 1
ATOM 781 N N . ASP A 1 97 ? 12.308 -5.762 -13.815 1.00 87.44 97 ASP A N 1
ATOM 782 C CA . ASP A 1 97 ? 11.597 -5.665 -15.086 1.00 87.44 97 ASP A CA 1
ATOM 783 C C . ASP A 1 97 ? 11.039 -7.020 -15.529 1.00 87.44 97 ASP A C 1
ATOM 785 O O . ASP A 1 97 ? 9.864 -7.116 -15.877 1.00 87.44 97 ASP A O 1
ATOM 789 N N . ARG A 1 98 ? 11.833 -8.093 -15.429 1.00 86.94 98 ARG A N 1
ATOM 790 C CA . ARG A 1 98 ? 11.394 -9.459 -15.748 1.00 86.94 98 ARG A CA 1
ATOM 791 C C . ARG A 1 98 ? 10.277 -9.950 -14.835 1.00 86.94 98 ARG A C 1
ATOM 793 O O . ARG A 1 98 ? 9.290 -10.480 -15.337 1.00 86.94 98 ARG A O 1
ATOM 800 N N . VAL A 1 99 ? 10.427 -9.784 -13.521 1.00 89.00 99 VAL A N 1
ATOM 801 C CA . VAL A 1 99 ? 9.432 -10.218 -12.529 1.00 89.00 99 VAL A CA 1
ATOM 802 C C . VAL A 1 99 ? 8.115 -9.492 -12.762 1.00 89.00 99 VAL A C 1
ATOM 804 O O . VAL A 1 99 ? 7.084 -10.141 -12.908 1.00 89.00 99 VAL A O 1
ATOM 807 N N . VAL A 1 100 ? 8.149 -8.163 -12.872 1.00 93.38 100 VAL A N 1
ATOM 808 C CA . VAL A 1 100 ? 6.937 -7.365 -13.069 1.00 93.38 100 VAL A CA 1
ATOM 809 C C . VAL A 1 100 ? 6.297 -7.640 -14.430 1.00 93.38 100 VAL A C 1
ATOM 811 O O . VAL A 1 100 ? 5.079 -7.764 -14.513 1.00 93.38 100 VAL A O 1
ATOM 814 N N . SER A 1 101 ? 7.089 -7.822 -15.490 1.00 92.88 101 SER A N 1
ATOM 815 C CA . SER A 1 101 ? 6.549 -8.170 -16.813 1.00 92.88 101 SER A CA 1
ATOM 816 C C . SER A 1 101 ? 5.865 -9.542 -16.818 1.00 92.88 101 SER A C 1
ATOM 818 O O . SER A 1 101 ? 4.858 -9.723 -17.495 1.00 92.88 101 SER A O 1
ATOM 820 N N . ALA A 1 102 ? 6.354 -10.499 -16.023 1.00 94.81 102 ALA A N 1
ATOM 821 C CA . ALA A 1 102 ? 5.737 -11.818 -15.886 1.00 94.81 102 ALA A CA 1
ATOM 822 C C . ALA A 1 102 ? 4.416 -11.804 -15.092 1.00 94.81 102 ALA A C 1
ATOM 824 O O . ALA A 1 102 ? 3.655 -12.768 -15.164 1.00 94.81 102 ALA A O 1
ATOM 825 N N . MET A 1 103 ? 4.116 -10.725 -14.358 1.00 96.06 103 MET A N 1
ATOM 826 C CA . MET A 1 103 ? 2.853 -10.587 -13.624 1.00 96.06 103 MET A CA 1
ATOM 827 C C . MET A 1 103 ? 1.651 -10.343 -14.546 1.00 96.06 103 MET A C 1
ATOM 829 O O . MET A 1 103 ? 0.522 -10.432 -14.074 1.00 96.06 103 MET A O 1
ATOM 833 N N . ASN A 1 104 ? 1.859 -10.049 -15.839 1.00 96.25 104 ASN A N 1
ATOM 834 C CA . ASN A 1 104 ? 0.789 -9.728 -16.794 1.00 96.25 104 ASN A CA 1
ATOM 835 C C . ASN A 1 104 ? -0.169 -8.659 -16.237 1.00 96.25 104 ASN A C 1
ATOM 837 O O . ASN A 1 104 ? -1.381 -8.869 -16.184 1.00 96.25 104 ASN A O 1
ATOM 841 N N . ILE A 1 105 ? 0.390 -7.560 -15.721 1.00 98.19 105 ILE A N 1
ATOM 842 C CA . ILE A 1 105 ? -0.390 -6.428 -15.210 1.00 98.19 105 ILE A CA 1
ATOM 843 C C . ILE A 1 105 ? -1.062 -5.739 -16.398 1.00 98.19 105 ILE A C 1
ATOM 845 O O . ILE A 1 105 ? -0.392 -5.368 -17.363 1.00 98.19 105 ILE A O 1
ATOM 849 N N . GLU A 1 106 ? -2.370 -5.545 -16.307 1.00 98.12 106 GLU A N 1
ATOM 850 C CA . GLU A 1 106 ? -3.159 -4.825 -17.300 1.00 98.12 106 GLU A CA 1
ATOM 851 C C . GLU A 1 106 ? -3.482 -3.401 -16.836 1.00 98.12 106 GLU A C 1
ATOM 853 O O . GLU A 1 106 ? -3.350 -3.035 -15.664 1.00 98.12 106 GLU A O 1
ATOM 858 N N . LYS A 1 107 ? -3.900 -2.551 -17.778 1.00 97.88 107 LYS A N 1
ATOM 859 C CA . LYS A 1 107 ? -4.303 -1.184 -17.452 1.00 97.88 107 LYS A CA 1
ATOM 860 C C . LYS A 1 107 ? -5.523 -1.211 -16.528 1.00 97.88 107 LYS A C 1
ATOM 862 O O . LYS A 1 107 ? -6.558 -1.757 -16.894 1.00 97.88 107 LYS A O 1
ATOM 867 N N . GLY A 1 108 ? -5.419 -0.532 -15.391 1.00 97.81 108 GLY A N 1
ATOM 868 C CA . GLY A 1 108 ? -6.484 -0.442 -14.396 1.00 97.81 108 GLY A CA 1
ATOM 869 C C . GLY A 1 108 ? -6.391 -1.496 -13.292 1.00 97.81 108 GLY A C 1
ATOM 870 O O . GLY A 1 108 ? -7.055 -1.307 -12.275 1.00 97.81 108 GLY A O 1
ATOM 871 N N . ASP A 1 109 ? -5.536 -2.519 -13.439 1.00 98.50 109 ASP A N 1
ATOM 872 C CA . ASP A 1 109 ? -5.315 -3.546 -12.413 1.00 98.50 109 ASP A CA 1
ATOM 873 C C . ASP A 1 109 ? -4.907 -2.916 -11.080 1.00 98.50 109 ASP A C 1
ATOM 875 O O . ASP A 1 109 ? -4.090 -1.982 -11.030 1.00 98.50 109 ASP A O 1
ATOM 879 N N . TYR A 1 110 ? -5.440 -3.480 -9.998 1.00 98.50 110 TYR A N 1
ATOM 880 C CA . TYR A 1 110 ? -5.038 -3.177 -8.635 1.00 98.50 110 TYR A CA 1
ATOM 881 C C . TYR A 1 110 ? -3.921 -4.125 -8.209 1.00 98.50 110 TYR A C 1
ATOM 883 O O . TYR A 1 110 ? -4.051 -5.350 -8.271 1.00 98.50 110 TYR A O 1
ATOM 891 N N . VAL A 1 111 ? -2.813 -3.553 -7.745 1.00 98.50 111 VAL A N 1
ATOM 892 C CA . VAL A 1 111 ? -1.601 -4.299 -7.392 1.00 98.50 111 VAL A CA 1
ATOM 893 C C . VAL A 1 111 ? -1.341 -4.188 -5.896 1.00 98.50 111 VAL A C 1
ATOM 895 O O . VAL A 1 111 ? -1.307 -3.087 -5.350 1.00 98.50 111 VAL A O 1
ATOM 898 N N . LEU A 1 112 ? -1.108 -5.323 -5.242 1.00 98.06 112 LEU A N 1
ATOM 899 C CA . LEU A 1 112 ? -0.561 -5.380 -3.888 1.00 98.06 112 LEU A CA 1
ATOM 900 C C . LEU A 1 112 ? 0.903 -5.812 -3.943 1.00 98.06 112 LEU A C 1
ATOM 902 O O . LEU A 1 112 ? 1.218 -6.858 -4.506 1.00 98.06 112 LEU A O 1
ATOM 906 N N . GLU A 1 113 ? 1.781 -5.060 -3.289 1.00 95.88 113 GLU A N 1
ATOM 907 C CA . GLU A 1 113 ? 3.119 -5.538 -2.950 1.00 95.88 113 GLU A CA 1
ATOM 908 C C . GLU A 1 113 ? 3.252 -5.746 -1.442 1.00 95.88 113 GLU A C 1
ATOM 910 O O . GLU A 1 113 ? 3.102 -4.822 -0.637 1.00 95.88 113 GLU A O 1
ATOM 915 N N . VAL A 1 114 ? 3.553 -6.986 -1.068 1.00 91.75 114 VAL A N 1
ATOM 916 C CA . VAL A 1 114 ? 3.897 -7.384 0.294 1.00 91.75 114 VAL A CA 1
ATOM 917 C C . VAL A 1 114 ? 5.407 -7.287 0.459 1.00 91.75 114 VAL A C 1
ATOM 919 O O . VAL A 1 114 ? 6.149 -7.810 -0.374 1.00 91.75 114 VAL A O 1
ATOM 922 N N . CYS A 1 115 ? 5.841 -6.647 1.548 1.00 88.88 115 CYS A N 1
ATOM 923 C CA . CYS A 1 115 ? 7.239 -6.293 1.803 1.00 88.88 115 CYS A CA 1
ATOM 924 C C . CYS A 1 115 ? 7.783 -5.319 0.748 1.00 88.88 115 CYS A C 1
ATOM 926 O O . CYS A 1 115 ? 8.836 -5.534 0.153 1.00 88.88 115 CYS A O 1
ATOM 928 N N . ILE A 1 116 ? 7.040 -4.230 0.522 1.00 92.69 116 ILE A N 1
ATOM 929 C CA . ILE A 1 116 ? 7.366 -3.215 -0.490 1.00 92.69 116 ILE A CA 1
ATOM 930 C C . ILE A 1 116 ? 8.703 -2.500 -0.224 1.00 92.69 116 ILE A C 1
ATOM 932 O O . ILE A 1 116 ? 9.293 -1.919 -1.142 1.00 92.69 116 ILE A O 1
ATOM 936 N N . GLY A 1 117 ? 9.194 -2.513 1.022 1.00 88.50 117 GLY A N 1
ATOM 937 C CA . GLY A 1 117 ? 10.430 -1.845 1.404 1.00 88.50 117 GLY A CA 1
ATOM 938 C C . GLY A 1 117 ? 10.419 -0.367 1.007 1.00 88.50 117 GLY A C 1
ATOM 939 O O . GLY A 1 117 ? 9.485 0.373 1.314 1.00 88.50 117 GLY A O 1
ATOM 940 N N . THR A 1 118 ? 11.453 0.065 0.284 1.00 90.50 118 THR A N 1
ATOM 941 C CA . THR A 1 118 ? 11.580 1.449 -0.196 1.00 90.50 118 THR A CA 1
ATOM 942 C C . THR A 1 118 ? 10.828 1.726 -1.508 1.00 90.50 118 THR A C 1
ATOM 944 O O . THR A 1 118 ? 10.979 2.815 -2.058 1.00 90.50 118 THR A O 1
ATOM 947 N N . GLY A 1 119 ? 10.031 0.787 -2.037 1.00 92.12 119 GLY A N 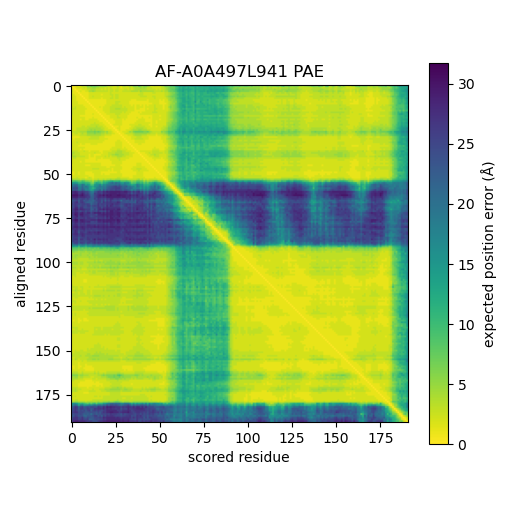1
ATOM 948 C CA . GLY A 1 119 ? 9.187 1.008 -3.221 1.00 92.12 119 GLY A CA 1
ATOM 949 C C . GLY A 1 119 ? 9.887 0.877 -4.574 1.00 92.12 119 GLY A C 1
ATOM 950 O O . GLY A 1 119 ? 9.436 1.462 -5.558 1.00 92.12 119 GLY A O 1
ATOM 951 N N . SER A 1 120 ? 10.985 0.122 -4.656 1.00 89.56 120 SER A N 1
ATOM 952 C CA . SER A 1 120 ? 11.797 0.004 -5.880 1.00 89.56 120 SER A CA 1
ATOM 953 C C . SER A 1 120 ? 11.064 -0.617 -7.082 1.00 89.56 120 SER A C 1
ATOM 955 O O . SER A 1 120 ? 11.469 -0.373 -8.217 1.00 89.56 120 SER A O 1
ATOM 957 N N . ASN A 1 121 ? 9.979 -1.371 -6.865 1.00 93.56 121 ASN A N 1
ATOM 958 C CA . ASN A 1 121 ? 9.1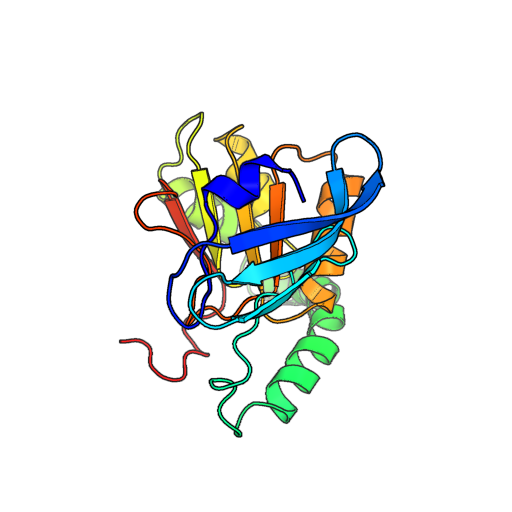64 -1.964 -7.935 1.00 93.56 121 ASN A CA 1
ATOM 959 C C . ASN A 1 121 ? 8.046 -1.040 -8.457 1.00 93.56 121 ASN A C 1
ATOM 961 O O . ASN A 1 121 ? 7.563 -1.243 -9.571 1.00 93.56 121 ASN A O 1
ATOM 965 N N . ILE A 1 122 ? 7.681 0.023 -7.725 1.00 96.19 122 ILE A N 1
ATOM 966 C CA . ILE A 1 122 ? 6.629 0.978 -8.123 1.00 96.19 122 ILE A CA 1
ATOM 967 C C . ILE A 1 122 ? 6.796 1.514 -9.557 1.00 96.19 122 ILE A C 1
ATOM 969 O O . ILE A 1 122 ? 5.815 1.472 -10.308 1.00 96.19 122 ILE A O 1
ATOM 973 N N . PRO A 1 123 ? 7.983 1.989 -9.998 1.00 95.44 123 PRO A N 1
ATOM 974 C CA . PRO A 1 123 ? 8.130 2.493 -11.363 1.00 95.44 123 PRO A CA 1
ATOM 975 C C . PRO A 1 123 ? 7.893 1.418 -12.427 1.00 95.44 123 PRO A C 1
ATOM 977 O O . PRO A 1 123 ? 7.498 1.759 -13.537 1.00 95.44 123 PRO A O 1
ATOM 980 N N . TYR A 1 124 ? 8.101 0.138 -12.107 1.00 95.81 124 TYR A N 1
ATOM 981 C CA . TYR A 1 124 ? 7.884 -0.974 -13.029 1.00 95.81 124 TYR A CA 1
ATOM 982 C C . TYR A 1 124 ? 6.397 -1.307 -13.155 1.00 95.81 124 TYR A C 1
ATOM 984 O O . TYR A 1 124 ? 5.917 -1.466 -14.272 1.00 95.81 124 TYR A O 1
ATOM 992 N N . TYR A 1 125 ? 5.635 -1.312 -12.055 1.00 97.75 125 TYR A N 1
ATOM 993 C CA . TYR A 1 125 ? 4.172 -1.448 -12.126 1.00 97.75 125 TYR A CA 1
ATOM 994 C C . TYR A 1 125 ? 3.533 -0.300 -12.909 1.00 97.75 125 TYR A C 1
ATOM 996 O O . TYR A 1 125 ? 2.635 -0.512 -13.724 1.00 97.75 125 TYR A O 1
ATOM 1004 N N . ARG A 1 126 ? 4.032 0.926 -12.701 1.00 96.31 126 ARG A N 1
ATOM 1005 C CA . ARG A 1 126 ? 3.525 2.137 -13.359 1.00 96.31 126 ARG A CA 1
ATOM 1006 C C . ARG A 1 126 ? 3.775 2.179 -14.869 1.00 96.31 126 ARG A C 1
ATOM 1008 O O . ARG A 1 126 ? 3.159 3.002 -15.538 1.00 96.31 126 ARG A O 1
ATOM 1015 N N . LYS A 1 127 ? 4.601 1.282 -15.424 1.00 96.00 127 LYS A N 1
ATOM 1016 C CA . LYS A 1 127 ? 4.687 1.069 -16.881 1.00 96.00 127 LYS A CA 1
ATOM 1017 C C . LYS A 1 127 ? 3.393 0.476 -17.456 1.00 96.00 127 LYS A C 1
ATOM 1019 O O . LYS A 1 127 ? 3.118 0.684 -18.633 1.00 96.00 127 LYS A O 1
ATOM 1024 N N . TYR A 1 128 ? 2.626 -0.252 -16.641 1.00 97.81 128 TYR A N 1
ATOM 1025 C CA . TYR A 1 128 ? 1.509 -1.085 -17.090 1.00 97.81 128 TYR A CA 1
ATOM 1026 C C . TYR A 1 128 ? 0.141 -0.594 -16.603 1.00 97.81 128 TYR A C 1
ATOM 1028 O O . TYR A 1 128 ? -0.811 -0.589 -17.380 1.00 97.81 128 TYR A O 1
ATOM 1036 N N . THR A 1 129 ? 0.038 -0.140 -15.348 1.00 98.38 129 THR A N 1
ATOM 1037 C CA . THR A 1 129 ? -1.243 0.265 -14.747 1.00 98.38 129 THR A CA 1
ATOM 1038 C C . THR A 1 129 ? -1.220 1.677 -14.159 1.00 98.38 129 THR A C 1
ATOM 1040 O O . THR A 1 129 ? -0.258 2.101 -13.510 1.00 98.38 129 THR A O 1
ATOM 1043 N N . ASP A 1 130 ? -2.324 2.398 -14.346 1.00 97.44 130 ASP A N 1
ATOM 1044 C CA . ASP A 1 130 ? -2.715 3.619 -13.632 1.00 97.44 130 ASP A CA 1
ATOM 1045 C C . ASP A 1 130 ? -3.638 3.330 -12.428 1.00 97.44 130 ASP A C 1
ATOM 1047 O O . ASP A 1 130 ? -3.991 4.246 -11.679 1.00 97.44 130 ASP A O 1
ATOM 1051 N N . GLY A 1 131 ? -3.978 2.055 -12.210 1.00 97.75 131 GLY A N 1
ATOM 1052 C CA . GLY A 1 131 ? -4.777 1.559 -11.095 1.00 97.75 131 GLY A CA 1
ATOM 1053 C C . GLY A 1 131 ? -4.109 1.729 -9.729 1.00 97.75 131 GLY A C 1
ATOM 1054 O O . GLY A 1 131 ? -2.989 2.244 -9.592 1.00 97.75 131 GLY A O 1
ATOM 1055 N N . LEU A 1 132 ? -4.827 1.316 -8.687 1.00 98.06 132 LEU A N 1
ATOM 1056 C CA . LEU A 1 132 ? -4.358 1.410 -7.309 1.00 98.06 132 LEU A CA 1
ATOM 1057 C C . LEU A 1 132 ? -3.168 0.470 -7.085 1.00 98.06 132 LEU A C 1
ATOM 1059 O O . LEU A 1 132 ? -3.248 -0.721 -7.365 1.00 98.06 132 LEU A O 1
ATOM 1063 N N . ILE A 1 133 ? -2.081 0.996 -6.525 1.00 98.50 133 ILE A N 1
ATOM 1064 C CA . ILE A 1 133 ? -0.986 0.181 -5.995 1.00 98.50 133 ILE A CA 1
ATOM 1065 C C . ILE A 1 133 ? -0.985 0.353 -4.483 1.00 98.50 133 ILE A C 1
ATOM 1067 O O . ILE A 1 133 ? -0.878 1.474 -3.982 1.00 98.50 133 ILE A O 1
ATOM 1071 N N . VAL A 1 134 ? -1.084 -0.756 -3.759 1.00 98.38 134 VAL A N 1
ATOM 1072 C CA . VAL A 1 134 ? -0.951 -0.777 -2.305 1.00 98.38 134 VAL A CA 1
ATOM 1073 C C . VAL A 1 134 ? 0.342 -1.481 -1.933 1.00 98.38 134 VAL A C 1
ATOM 1075 O O . VAL A 1 134 ? 0.599 -2.600 -2.365 1.00 98.38 134 VAL A O 1
ATOM 1078 N N . GLY A 1 135 ? 1.157 -0.822 -1.119 1.00 96.94 135 GLY A N 1
ATOM 1079 C CA . GLY A 1 135 ? 2.371 -1.390 -0.552 1.00 96.94 135 GLY A CA 1
ATOM 1080 C C . GLY A 1 135 ? 2.230 -1.626 0.937 1.00 96.94 135 GLY A C 1
ATOM 1081 O O . GLY A 1 135 ? 1.816 -0.717 1.662 1.00 96.94 135 GLY A O 1
ATOM 1082 N N . ILE A 1 136 ? 2.617 -2.810 1.408 1.00 95.00 136 ILE A N 1
ATOM 1083 C CA . ILE A 1 136 ? 2.735 -3.065 2.843 1.00 95.00 136 ILE A CA 1
ATOM 1084 C C . ILE A 1 136 ? 4.159 -3.416 3.247 1.00 95.00 136 ILE A C 1
ATOM 1086 O O . ILE A 1 136 ? 4.862 -4.137 2.541 1.00 95.00 136 ILE A O 1
ATOM 1090 N N . ASP A 1 137 ? 4.564 -2.935 4.414 1.00 90.88 137 ASP A N 1
ATOM 1091 C CA . ASP A 1 137 ? 5.810 -3.329 5.064 1.00 90.88 137 ASP A CA 1
ATOM 1092 C C . ASP A 1 137 ? 5.652 -3.260 6.586 1.00 90.88 137 ASP A C 1
ATOM 1094 O O . ASP A 1 137 ? 4.790 -2.547 7.106 1.00 90.88 137 ASP A O 1
ATOM 1098 N N . ILE A 1 138 ? 6.482 -3.998 7.316 1.00 88.00 138 ILE A N 1
ATOM 1099 C CA . ILE A 1 138 ? 6.496 -3.947 8.777 1.00 88.00 138 ILE A CA 1
ATOM 1100 C C . ILE A 1 138 ? 7.334 -2.770 9.292 1.00 88.00 138 ILE A C 1
ATOM 1102 O O . ILE A 1 138 ? 7.041 -2.235 10.365 1.00 88.00 138 ILE A O 1
ATOM 1106 N N . SER A 1 139 ? 8.357 -2.361 8.536 1.00 84.69 139 SER A N 1
ATOM 1107 C CA . SER A 1 139 ? 9.270 -1.275 8.887 1.00 84.69 139 SER A CA 1
ATOM 1108 C C . SER A 1 139 ? 8.640 0.079 8.576 1.00 84.69 139 SER A C 1
ATOM 1110 O O . SER A 1 139 ? 8.209 0.357 7.456 1.00 84.69 139 SER A O 1
ATOM 1112 N N . GLU A 1 140 ? 8.580 0.946 9.584 1.00 88.88 140 GLU A N 1
ATOM 1113 C CA . GLU A 1 140 ? 8.066 2.302 9.407 1.00 88.88 140 GLU A CA 1
ATOM 1114 C C . GLU A 1 140 ? 9.047 3.152 8.589 1.00 88.88 140 GLU A C 1
ATOM 1116 O O . GLU A 1 140 ? 8.640 3.944 7.741 1.00 88.88 140 GLU A O 1
ATOM 1121 N N . GLU A 1 141 ? 10.342 2.951 8.819 1.00 86.44 141 GLU A N 1
ATOM 1122 C CA . GLU A 1 141 ? 11.455 3.628 8.170 1.00 86.44 141 GLU A CA 1
ATOM 1123 C C . GLU A 1 141 ? 11.466 3.356 6.661 1.00 86.44 141 GLU A C 1
ATOM 1125 O O . GLU A 1 141 ? 11.557 4.296 5.868 1.00 86.44 141 GLU A O 1
ATOM 1130 N N . MET A 1 142 ? 11.286 2.095 6.253 1.00 87.06 142 MET A N 1
ATOM 1131 C CA . MET A 1 142 ? 11.163 1.719 4.839 1.00 87.06 142 MET A CA 1
ATOM 1132 C C . MET A 1 142 ? 9.992 2.434 4.163 1.00 87.06 142 MET A C 1
ATOM 1134 O O . MET A 1 142 ? 10.149 3.026 3.091 1.00 87.06 142 MET A O 1
ATOM 1138 N N . LEU A 1 143 ? 8.830 2.445 4.822 1.00 94.44 143 LEU A N 1
ATOM 1139 C CA . LEU A 1 143 ? 7.637 3.100 4.294 1.00 94.44 143 LEU A CA 1
ATOM 1140 C C . LEU A 1 143 ? 7.795 4.620 4.216 1.00 94.44 143 LEU A C 1
ATOM 1142 O O . LEU A 1 143 ? 7.276 5.217 3.277 1.00 94.44 143 LEU A O 1
ATOM 1146 N N . LYS A 1 144 ? 8.534 5.251 5.138 1.00 93.00 144 LYS A N 1
ATOM 1147 C CA . LYS A 1 144 ? 8.873 6.682 5.048 1.00 93.00 144 LYS A CA 1
ATOM 1148 C C . LYS A 1 144 ? 9.723 6.975 3.812 1.00 93.00 144 LYS A C 1
ATOM 1150 O O . LYS A 1 144 ? 9.383 7.871 3.045 1.00 93.00 144 LYS A O 1
ATOM 1155 N N . ILE A 1 145 ? 10.757 6.169 3.554 1.00 91.81 145 ILE A N 1
ATOM 1156 C CA . ILE A 1 145 ? 11.583 6.299 2.339 1.00 91.81 145 ILE A CA 1
ATOM 1157 C C . ILE A 1 145 ? 10.731 6.086 1.079 1.00 91.81 145 ILE A C 1
ATOM 1159 O O . ILE A 1 145 ? 10.843 6.849 0.116 1.00 91.81 145 ILE A O 1
ATOM 1163 N N . CYS A 1 146 ? 9.866 5.069 1.080 1.00 95.12 146 CYS A N 1
ATOM 1164 C CA . CYS A 1 146 ? 8.949 4.797 -0.023 1.00 95.12 146 CYS A CA 1
ATOM 1165 C C . CYS A 1 146 ? 8.003 5.981 -0.269 1.00 95.12 146 CYS A C 1
ATOM 1167 O O . CYS A 1 146 ? 7.864 6.433 -1.405 1.00 95.12 146 CYS A O 1
ATOM 1169 N N . LEU A 1 147 ? 7.392 6.524 0.787 1.00 96.75 147 LEU A N 1
ATOM 1170 C CA . LEU A 1 147 ? 6.495 7.676 0.714 1.00 96.75 147 LEU A CA 1
ATOM 1171 C C . LEU A 1 147 ? 7.207 8.908 0.142 1.00 96.75 147 LEU A C 1
ATOM 1173 O O . LEU A 1 147 ? 6.646 9.609 -0.702 1.00 96.75 147 LEU A O 1
ATOM 1177 N N . ASP A 1 148 ? 8.450 9.154 0.553 1.00 95.50 148 ASP A N 1
ATOM 1178 C CA . ASP A 1 148 ? 9.263 10.248 0.024 1.00 95.50 148 ASP A CA 1
ATOM 1179 C C . ASP A 1 148 ? 9.575 10.065 -1.464 1.00 95.50 148 ASP A C 1
ATOM 1181 O O . ASP A 1 148 ? 9.495 11.031 -2.226 1.00 95.50 148 ASP A O 1
ATOM 1185 N N . LYS A 1 149 ? 9.885 8.838 -1.910 1.00 94.44 149 LYS A N 1
ATOM 1186 C CA . LYS A 1 149 ? 10.062 8.524 -3.339 1.00 94.44 149 LYS A CA 1
ATOM 1187 C C . LYS A 1 149 ? 8.753 8.750 -4.106 1.00 94.44 149 LYS A C 1
ATOM 1189 O O . LYS A 1 149 ? 8.770 9.454 -5.112 1.00 94.44 149 LYS A O 1
ATOM 1194 N N . VAL A 1 150 ? 7.622 8.251 -3.603 1.00 96.25 150 VAL A N 1
ATOM 1195 C CA . VAL A 1 150 ? 6.287 8.452 -4.202 1.00 96.25 150 VAL A CA 1
ATOM 1196 C C . VAL A 1 150 ? 5.989 9.939 -4.398 1.00 96.25 150 VAL A C 1
ATOM 1198 O O . VAL A 1 150 ? 5.633 10.351 -5.503 1.00 96.25 150 VAL A O 1
ATOM 1201 N N . LYS A 1 151 ? 6.207 10.761 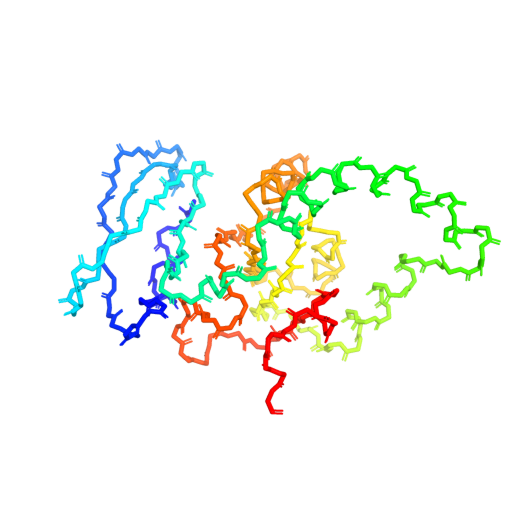-3.363 1.00 94.62 151 LYS A N 1
ATOM 1202 C CA . LYS A 1 151 ? 6.024 12.219 -3.430 1.00 94.62 151 LYS A CA 1
ATOM 1203 C C . LYS A 1 151 ? 6.995 12.874 -4.415 1.00 94.62 151 LYS A C 1
ATOM 1205 O O . LYS A 1 151 ? 6.574 13.679 -5.239 1.00 94.62 151 LYS A O 1
ATOM 1210 N N . ARG A 1 152 ? 8.285 12.523 -4.354 1.00 95.69 152 ARG A N 1
ATOM 1211 C CA . ARG A 1 152 ? 9.347 13.100 -5.197 1.00 95.69 152 ARG A CA 1
ATOM 1212 C C . ARG A 1 152 ? 9.134 12.827 -6.683 1.00 95.69 152 ARG A C 1
ATOM 1214 O O . ARG A 1 152 ? 9.378 13.714 -7.493 1.00 95.69 152 ARG A O 1
ATOM 1221 N N . TYR A 1 153 ? 8.721 11.611 -7.033 1.00 94.12 153 TYR A N 1
ATOM 1222 C CA . TYR A 1 153 ? 8.510 11.197 -8.422 1.00 94.12 153 TYR A CA 1
ATOM 1223 C C . TYR A 1 153 ? 7.083 11.453 -8.922 1.00 94.12 153 TYR A C 1
ATOM 1225 O O . TYR A 1 153 ? 6.815 11.257 -10.104 1.00 94.12 153 TYR A O 1
ATOM 1233 N N . GLY A 1 154 ? 6.173 11.907 -8.053 1.00 95.00 154 GLY A N 1
ATOM 1234 C CA . GLY A 1 154 ? 4.801 12.246 -8.427 1.00 95.00 154 GLY A CA 1
ATOM 1235 C C . GLY A 1 154 ? 3.952 11.037 -8.826 1.00 95.00 154 GLY A C 1
ATOM 1236 O O . GLY A 1 154 ? 3.063 11.165 -9.666 1.00 95.00 154 GLY A O 1
ATOM 1237 N N . TRP A 1 155 ? 4.217 9.854 -8.260 1.00 95.31 155 TRP A N 1
ATOM 1238 C CA . TRP A 1 155 ? 3.410 8.666 -8.542 1.00 95.31 155 TRP A CA 1
ATOM 1239 C C . TRP A 1 155 ? 2.036 8.781 -7.870 1.00 95.31 155 TRP A C 1
ATOM 1241 O O . TRP A 1 155 ? 1.929 8.805 -6.645 1.00 95.31 155 TRP A O 1
ATOM 1251 N N . GLY A 1 156 ? 0.978 8.849 -8.681 1.00 93.50 156 GLY A N 1
ATOM 1252 C CA . GLY A 1 156 ? -0.410 8.845 -8.211 1.00 93.50 156 GLY A CA 1
ATOM 1253 C C . GLY A 1 156 ? -0.905 7.447 -7.822 1.00 93.50 156 GLY A C 1
ATOM 1254 O O . GLY A 1 156 ? -0.255 6.446 -8.128 1.00 93.50 156 GLY A O 1
ATOM 1255 N N . ASN A 1 157 ? -2.071 7.380 -7.171 1.00 96.12 157 ASN A N 1
ATOM 1256 C CA . ASN A 1 157 ? -2.775 6.140 -6.799 1.00 96.12 157 ASN A CA 1
ATOM 1257 C C . ASN A 1 157 ? -1.897 5.109 -6.063 1.00 96.12 157 ASN A C 1
ATOM 1259 O O . ASN A 1 157 ? -2.002 3.910 -6.319 1.00 96.12 157 ASN A O 1
ATOM 1263 N N . ILE A 1 158 ? -0.996 5.584 -5.198 1.00 97.69 158 ILE A N 1
ATOM 1264 C CA . ILE A 1 158 ? -0.187 4.747 -4.308 1.00 97.69 158 ILE A CA 1
ATOM 1265 C C . ILE A 1 158 ? -0.694 4.921 -2.881 1.00 97.69 158 ILE A C 1
ATOM 1267 O O . ILE A 1 158 ? -0.787 6.048 -2.392 1.00 97.69 158 ILE A O 1
ATOM 1271 N N . GLU A 1 159 ? -0.957 3.811 -2.202 1.00 98.19 159 GLU A N 1
ATOM 1272 C CA . GLU A 1 159 ? -1.271 3.784 -0.777 1.00 98.19 159 GLU A CA 1
ATOM 1273 C C . GLU A 1 159 ? -0.288 2.865 -0.048 1.00 98.19 159 GLU A C 1
ATOM 1275 O O . GLU A 1 159 ? 0.087 1.803 -0.540 1.00 98.19 159 GLU A O 1
ATOM 1280 N N . LEU A 1 160 ? 0.158 3.291 1.131 1.00 98.31 160 LEU A N 1
ATOM 1281 C CA . LEU A 1 160 ? 1.113 2.552 1.952 1.00 98.31 160 LEU A CA 1
ATOM 1282 C C . LEU A 1 160 ? 0.472 2.219 3.291 1.00 98.31 160 LEU A C 1
ATOM 1284 O O . LEU A 1 160 ? -0.212 3.059 3.877 1.00 98.31 160 LEU A O 1
ATOM 1288 N N . ILE A 1 161 ? 0.708 1.007 3.787 1.00 97.94 161 ILE A N 1
ATOM 1289 C CA . ILE A 1 161 ? 0.175 0.535 5.067 1.00 97.94 161 ILE A CA 1
ATOM 1290 C C . ILE A 1 161 ? 1.288 -0.170 5.825 1.00 97.94 161 ILE A C 1
ATOM 1292 O O . ILE A 1 161 ? 1.935 -1.075 5.303 1.00 97.94 161 ILE A O 1
ATOM 1296 N N . GLN A 1 162 ? 1.482 0.196 7.089 1.00 95.31 162 GLN A N 1
ATOM 1297 C CA . GLN A 1 162 ? 2.368 -0.582 7.939 1.00 95.31 162 GLN A CA 1
ATOM 1298 C C . GLN A 1 162 ? 1.621 -1.815 8.446 1.00 95.31 162 GLN A C 1
ATOM 1300 O O . GLN A 1 162 ? 0.656 -1.691 9.203 1.00 95.31 162 GLN A O 1
ATOM 1305 N N . SER A 1 163 ? 2.043 -3.007 8.032 1.00 91.56 163 SER A N 1
ATOM 1306 C CA . SER A 1 163 ? 1.383 -4.256 8.411 1.00 91.56 163 SER A CA 1
ATOM 1307 C C . SER A 1 163 ? 2.318 -5.463 8.333 1.00 91.56 163 SER A C 1
ATOM 1309 O O . SER A 1 163 ? 3.437 -5.380 7.835 1.00 91.56 163 SER A O 1
ATOM 1311 N N . CYS A 1 164 ? 1.861 -6.592 8.867 1.00 84.94 164 CYS A N 1
ATOM 1312 C CA . CYS A 1 164 ? 2.577 -7.861 8.826 1.00 84.94 164 CYS A CA 1
ATOM 1313 C C . CYS A 1 164 ? 2.091 -8.686 7.631 1.00 84.94 164 CYS A C 1
ATOM 1315 O O . CYS A 1 164 ? 0.886 -8.807 7.417 1.00 84.94 164 CYS A O 1
ATOM 1317 N N . ALA A 1 165 ? 3.022 -9.290 6.893 1.00 83.25 165 ALA A N 1
ATOM 1318 C CA . ALA A 1 165 ? 2.717 -10.121 5.732 1.00 83.25 165 ALA A CA 1
ATOM 1319 C C . ALA A 1 165 ? 1.855 -11.358 6.069 1.00 83.25 165 ALA A C 1
ATOM 1321 O O . ALA A 1 165 ? 1.085 -11.805 5.227 1.00 83.25 165 ALA A O 1
ATOM 1322 N N . GLU A 1 166 ? 1.935 -11.866 7.304 1.00 80.38 166 GLU A N 1
ATOM 1323 C CA . GLU A 1 166 ? 1.129 -13.003 7.779 1.00 80.38 166 GLU A CA 1
ATOM 1324 C C . GLU A 1 166 ? -0.350 -12.627 8.026 1.00 80.38 166 GLU A C 1
ATOM 1326 O O . GLU A 1 166 ? -1.221 -13.493 8.025 1.00 80.38 166 GLU A O 1
ATOM 1331 N N . TYR A 1 167 ? -0.659 -11.336 8.220 1.00 84.62 167 TYR A N 1
ATOM 1332 C CA . TYR A 1 167 ? -1.996 -10.858 8.599 1.00 84.62 167 TYR A CA 1
ATOM 1333 C C . TYR A 1 167 ? -2.380 -9.614 7.802 1.00 84.62 167 TYR A C 1
ATOM 1335 O O . TYR A 1 167 ? -2.375 -8.488 8.310 1.00 84.62 167 TYR A O 1
ATOM 1343 N N . LEU A 1 168 ? -2.722 -9.833 6.534 1.00 91.56 168 LEU A N 1
ATOM 1344 C CA . LEU A 1 168 ? -3.076 -8.765 5.611 1.00 91.56 168 LEU A CA 1
ATOM 1345 C C . LEU A 1 168 ? -4.374 -8.044 6.038 1.00 91.56 168 LEU A C 1
ATOM 1347 O O . LEU A 1 168 ? -5.393 -8.699 6.271 1.00 91.56 168 LEU A O 1
ATOM 1351 N N . PRO A 1 169 ? -4.387 -6.699 6.099 1.00 95.62 169 PRO A N 1
ATOM 1352 C CA . PRO A 1 169 ? -5.540 -5.920 6.546 1.00 95.62 169 PRO A CA 1
ATOM 1353 C C . PRO A 1 169 ? -6.547 -5.649 5.416 1.00 95.62 169 PRO A C 1
ATOM 1355 O O . PRO A 1 169 ? -7.153 -4.579 5.378 1.00 95.62 169 PRO A O 1
ATOM 1358 N N . PHE A 1 170 ? -6.724 -6.587 4.484 1.00 97.44 170 PHE A N 1
ATOM 1359 C CA . PHE A 1 170 ? -7.552 -6.401 3.293 1.00 97.44 170 PHE A CA 1
ATOM 1360 C C . PHE A 1 170 ? -8.752 -7.338 3.277 1.00 97.44 170 PHE A C 1
ATOM 1362 O O . PHE A 1 170 ? -8.667 -8.507 3.657 1.00 97.44 170 PHE A O 1
ATOM 1369 N N . LYS A 1 171 ? -9.869 -6.822 2.769 1.00 96.38 171 LYS A N 1
ATOM 1370 C CA . LYS A 1 171 ? -11.008 -7.645 2.361 1.00 96.38 171 LYS A CA 1
ATOM 1371 C C . LYS A 1 171 ? -10.576 -8.604 1.233 1.00 96.38 171 LYS A C 1
ATOM 1373 O O . LYS A 1 171 ? -9.594 -8.334 0.541 1.00 96.38 171 LYS A O 1
ATOM 1378 N N . PRO A 1 172 ? -11.277 -9.731 1.032 1.00 94.38 172 PRO A N 1
ATOM 1379 C CA . PRO A 1 172 ? -10.958 -10.649 -0.058 1.0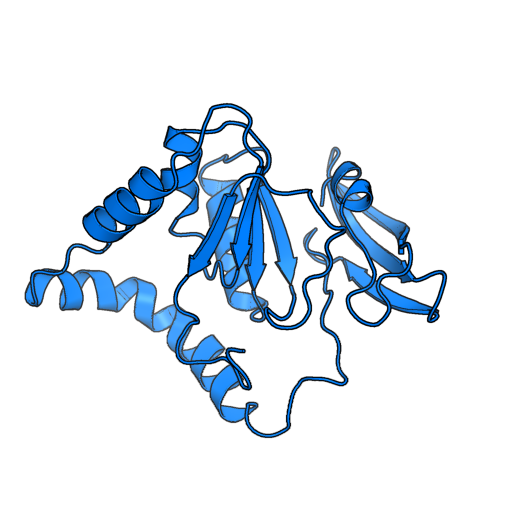0 94.38 172 PRO A CA 1
ATOM 1380 C C . PRO A 1 172 ? -11.230 -10.022 -1.434 1.00 94.38 172 PRO A C 1
ATOM 1382 O O . PRO A 1 172 ? -12.114 -9.178 -1.567 1.00 94.38 172 PRO A O 1
ATOM 1385 N N . ASN A 1 173 ? -10.522 -10.511 -2.459 1.00 94.19 173 ASN A N 1
ATOM 1386 C CA . ASN A 1 173 ? -10.756 -10.210 -3.881 1.00 94.19 173 ASN A CA 1
ATOM 1387 C C . ASN A 1 173 ? -10.655 -8.720 -4.261 1.00 94.19 173 ASN A C 1
ATOM 1389 O O . ASN A 1 173 ? -11.465 -8.227 -5.041 1.00 94.19 173 ASN A O 1
ATOM 1393 N N . ILE A 1 174 ? -9.683 -8.000 -3.694 1.00 96.56 174 ILE A N 1
ATOM 1394 C CA . ILE A 1 174 ? -9.447 -6.578 -4.006 1.00 96.56 174 ILE A CA 1
ATOM 1395 C C . ILE A 1 174 ? -8.379 -6.381 -5.082 1.00 96.56 174 ILE A C 1
ATOM 1397 O O . ILE A 1 174 ? -8.476 -5.446 -5.868 1.00 96.56 174 ILE A O 1
ATOM 1401 N N . PHE A 1 175 ? -7.344 -7.219 -5.080 1.00 98.00 175 PHE A N 1
ATOM 1402 C CA . PHE A 1 175 ? -6.173 -7.041 -5.931 1.00 98.00 175 PHE A CA 1
ATOM 1403 C C . PHE A 1 175 ? -6.186 -8.040 -7.076 1.00 98.00 175 PHE A C 1
ATOM 1405 O O . PHE A 1 175 ? -6.345 -9.240 -6.851 1.00 98.00 175 PHE A O 1
ATOM 1412 N N . ASP A 1 176 ? -5.950 -7.540 -8.282 1.00 98.31 176 ASP A N 1
ATOM 1413 C CA . ASP A 1 176 ? -5.817 -8.347 -9.489 1.00 98.31 176 ASP A CA 1
ATOM 1414 C C . ASP A 1 176 ? -4.452 -9.030 -9.542 1.00 98.31 176 ASP A C 1
ATOM 1416 O O . ASP A 1 176 ? -4.322 -10.131 -10.082 1.00 98.31 176 ASP A O 1
ATOM 1420 N N . ARG A 1 177 ? -3.421 -8.383 -8.984 1.00 97.81 177 ARG A N 1
ATOM 1421 C CA . ARG A 1 177 ? -2.043 -8.884 -8.959 1.00 97.81 177 ARG A CA 1
ATOM 1422 C C . ARG A 1 177 ? -1.419 -8.683 -7.586 1.00 97.81 177 ARG A C 1
ATOM 1424 O O . ARG A 1 177 ? -1.608 -7.654 -6.940 1.00 97.81 177 ARG A O 1
ATOM 1431 N N . VAL A 1 178 ? -0.632 -9.667 -7.162 1.00 95.94 178 VAL A N 1
ATOM 1432 C CA . VAL A 1 178 ? 0.093 -9.633 -5.890 1.00 95.94 178 VAL A CA 1
ATOM 1433 C C . VAL A 1 178 ? 1.546 -10.009 -6.137 1.00 95.94 178 VAL A C 1
ATOM 1435 O O . VAL A 1 178 ? 1.818 -11.044 -6.744 1.00 95.94 178 VAL A O 1
ATOM 1438 N N . LEU A 1 179 ? 2.471 -9.184 -5.650 1.00 92.31 179 LEU A N 1
ATOM 1439 C CA . LEU A 1 179 ? 3.883 -9.532 -5.535 1.00 92.31 179 LEU A CA 1
ATOM 1440 C C . LEU A 1 179 ? 4.263 -9.646 -4.059 1.00 92.31 179 LEU A C 1
ATOM 1442 O O . LEU A 1 179 ? 3.894 -8.804 -3.244 1.00 92.31 179 LEU A O 1
ATOM 1446 N N . ILE A 1 180 ? 5.043 -10.670 -3.728 1.00 85.25 180 ILE A N 1
ATOM 1447 C CA . ILE A 1 180 ? 5.733 -10.773 -2.443 1.00 85.25 180 ILE A CA 1
ATOM 1448 C C . ILE A 1 180 ? 7.229 -10.634 -2.732 1.00 85.25 180 ILE A C 1
ATOM 1450 O O . ILE A 1 180 ? 7.859 -11.561 -3.243 1.00 85.25 180 ILE A O 1
ATOM 1454 N N . GLY A 1 181 ? 7.786 -9.453 -2.463 1.00 70.69 181 GLY A N 1
ATOM 1455 C CA . GLY A 1 181 ? 9.190 -9.133 -2.724 1.00 70.69 181 GLY A CA 1
ATOM 1456 C C . GLY A 1 181 ? 10.079 -9.455 -1.523 1.00 70.69 181 GLY A C 1
ATOM 1457 O O . GLY A 1 181 ? 9.738 -9.129 -0.394 1.00 70.69 181 GLY A O 1
ATOM 1458 N N . GLY A 1 182 ? 11.224 -10.115 -1.735 1.00 61.72 182 GLY A N 1
ATOM 1459 C CA . GLY A 1 182 ? 12.288 -10.246 -0.722 1.00 61.72 182 GLY A CA 1
ATOM 1460 C C . GLY A 1 182 ? 11.971 -11.048 0.557 1.00 61.72 182 GLY A C 1
ATOM 1461 O O . GLY A 1 182 ? 12.843 -11.170 1.412 1.00 61.72 182 GLY A O 1
ATOM 1462 N N . ALA A 1 183 ? 10.769 -11.619 0.700 1.00 49.31 183 ALA A N 1
ATOM 1463 C CA . ALA A 1 183 ? 10.282 -12.146 1.982 1.00 49.31 183 ALA A CA 1
ATOM 1464 C C . ALA A 1 183 ? 10.240 -13.679 2.115 1.00 49.31 183 ALA A C 1
ATOM 1466 O O . ALA A 1 183 ? 10.031 -14.170 3.221 1.00 49.31 183 ALA A O 1
ATOM 1467 N N . ILE A 1 184 ? 10.469 -14.455 1.044 1.00 39.69 184 ILE A N 1
ATOM 1468 C CA . ILE A 1 184 ? 10.341 -15.933 1.088 1.00 39.69 184 ILE A CA 1
ATOM 1469 C C . ILE A 1 184 ? 11.255 -16.578 2.152 1.00 39.69 184 ILE A C 1
ATOM 1471 O O . ILE A 1 184 ? 10.942 -17.648 2.663 1.00 39.69 184 ILE A O 1
ATOM 1475 N N . SER A 1 185 ? 12.328 -15.905 2.571 1.00 38.16 185 SER A N 1
ATOM 1476 C CA . SER A 1 185 ? 13.247 -16.396 3.607 1.00 38.16 185 SER A CA 1
ATOM 1477 C C . SER A 1 185 ? 12.861 -16.041 5.056 1.00 38.16 185 SER A C 1
ATOM 1479 O O . SER A 1 185 ? 13.598 -16.419 5.965 1.00 38.16 185 SER A O 1
ATOM 1481 N N . TYR A 1 186 ? 11.769 -15.300 5.297 1.00 46.16 186 TYR A N 1
ATOM 1482 C CA . TYR A 1 186 ? 11.486 -14.667 6.602 1.00 46.16 186 TYR A CA 1
ATOM 1483 C C . TYR A 1 186 ? 10.102 -14.960 7.194 1.00 46.16 186 TYR A C 1
ATOM 1485 O O . TYR A 1 186 ? 9.760 -14.408 8.242 1.00 46.16 186 TYR A O 1
ATOM 1493 N N . PHE A 1 187 ? 9.311 -15.827 6.564 1.00 47.31 187 PHE A N 1
ATOM 1494 C CA . PHE A 1 187 ? 8.042 -16.269 7.137 1.00 47.31 187 PHE A CA 1
ATOM 1495 C C . PHE A 1 187 ? 8.283 -17.258 8.276 1.00 47.31 187 PHE A C 1
ATOM 1497 O O . PHE A 1 187 ? 9.057 -18.206 8.136 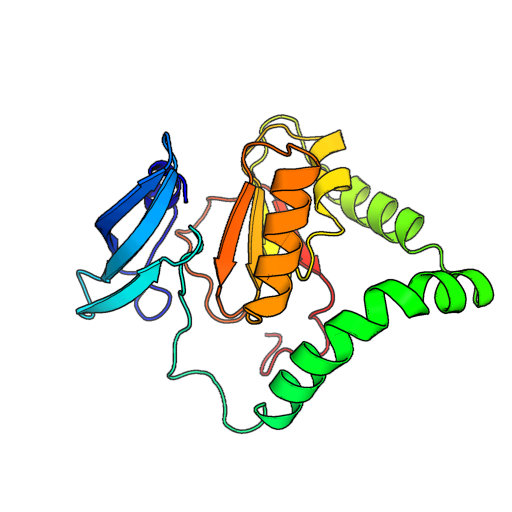1.00 47.31 187 PHE A O 1
ATOM 1504 N N . SER A 1 188 ? 7.606 -17.040 9.405 1.00 45.97 188 SER A N 1
ATOM 1505 C CA . SER A 1 188 ? 7.625 -17.984 10.531 1.00 45.97 188 SER A CA 1
ATOM 1506 C C . SER A 1 188 ? 6.956 -19.313 10.154 1.00 45.97 188 SER A C 1
ATOM 1508 O O . SER A 1 188 ? 7.303 -20.354 10.707 1.00 45.97 188 SER A O 1
ATOM 1510 N N . ASP A 1 189 ? 6.022 -19.257 9.203 1.00 43.06 189 ASP A N 1
ATOM 1511 C CA . ASP A 1 189 ? 5.330 -20.384 8.591 1.00 43.06 189 ASP A CA 1
ATOM 1512 C C . ASP A 1 189 ? 4.986 -20.017 7.130 1.00 43.06 189 ASP A C 1
ATOM 1514 O O . ASP A 1 189 ? 4.171 -19.119 6.904 1.00 43.06 189 ASP A O 1
ATOM 1518 N N . PRO A 1 190 ? 5.658 -20.610 6.128 1.00 35.84 190 PRO A N 1
ATOM 1519 C CA . PRO A 1 190 ? 5.421 -20.314 4.716 1.00 35.84 190 PRO A CA 1
ATOM 1520 C C . PRO A 1 190 ? 4.159 -20.988 4.141 1.00 35.84 190 PRO A C 1
ATOM 1522 O O . PRO A 1 190 ? 3.853 -20.749 2.969 1.00 35.84 190 PRO A O 1
ATOM 1525 N N . GLY A 1 191 ? 3.432 -21.783 4.940 1.00 41.59 191 GLY A N 1
ATOM 1526 C CA . GLY A 1 191 ? 2.281 -22.588 4.514 1.00 41.59 191 GLY A CA 1
ATOM 1527 C C . GLY A 1 191 ? 2.571 -24.081 4.447 1.00 41.59 191 GLY A C 1
ATOM 1528 O O . GLY A 1 191 ? 3.699 -24.465 4.059 1.00 41.59 191 GLY A O 1
#

Solvent-accessible surface area (backbone atoms only — not comparable to full-atom values): 10790 Å² total; per-residue (Å²): 52,58,72,72,54,58,81,48,41,23,33,48,84,77,64,29,56,60,46,81,45,84,72,36,68,57,90,83,29,36,30,31,31,35,39,35,23,79,71,81,67,50,74,26,49,24,52,92,19,27,40,47,50,62,62,78,92,70,68,63,94,81,46,68,67,54,49,53,48,48,70,64,43,54,79,51,43,82,74,47,43,72,62,52,32,57,73,71,73,45,55,63,68,59,51,50,48,51,55,54,60,70,62,68,66,45,75,56,41,25,36,37,30,38,49,34,48,56,42,84,59,52,72,58,52,56,76,44,26,81,25,48,34,38,34,26,24,73,52,66,68,33,44,50,51,19,51,51,48,35,64,74,73,63,58,71,54,66,46,54,33,34,24,43,85,94,35,63,45,54,50,84,91,72,56,76,39,76,45,78,44,96,44,92,90,71,56,95,70,88,124

Radius of gyration: 16.78 Å; Cα contacts (8 Å, |Δi|>4): 317; chains: 1; bounding box: 47×41×38 Å

Mean predicted aligned error: 8.47 Å

pLDDT: mean 82.17, std 21.35, range [35.84, 98.5]

Nearest PDB structures (foldseek):
  5gm2-assembly3_O  TM=9.311E-01  e=1.167E-05  Streptomyces blastmyceticus
  5gm2-assembly3_N  TM=9.289E-01  e=1.594E-05  Streptomyces blastmyceticus
  6h2v-assembly1_A  TM=8.637E-01  e=7.110E-05  Homo sapiens
  6h2v-assembly2_C  TM=8.386E-01  e=1.502E-04  Homo sapiens
  5epe-assembly1_A  TM=8.320E-01  e=7.589E-04  Thiobacillus denitrificans ATCC 25259

Sequence (191 aa):
MDKGLLDYLCCPVCYGSLHLRVEEVCGDKIVEGKLLCGSCGRIYEISDGIPRMIARNFLGFNNRLQRIFYDFYASFYDRVEGRFASLLGFYEEELRDRVVSAMNIEKGDYVLEVCIGTGSNIPYYRKYTDGLIVGIDISEEMLKICLDKVKRYGWGNIELIQSCAEYLPFKPNIFDRVLIGGAISYFSDPG

Foldseek 3Di:
DAPCVLVWFAQLPPRAHWDWDADDDDDRAGAWTWIAGPPPGDIWIHHRSATAREDPVPPPPPCPVVLVCCLVCLVVCVPCVVVVCVVVVHDVVVVLLVVLVVQVAAEQFEEEEEQCFLVPSVVNSVVHYLHAYEYEEQDPNRVVNNVVVCVVVVRPRYGYYYYDPVRDRGDPPPGPTYHYPPPCVPDPDPD